Protein AF-A0A521E6I2-F1 (afdb_monomer_lite)

Foldseek 3Di:
DPPDDPVVVVVVVVLVVVLVVLVVVLVLCLLLCVLLVFPLNVLSVVLQVVLVCCCVPVVCSPVSVVSSVVSVVVCVVCLLVRLVSSVVSVVVVLVCVVVVHDDDPSNLVNLVSVLVVVLVVCCPLAVLQSVLSVCQQDADPVLEDEAEDQVVCQAPVLVVCVVVQDFDWDQDDCDDPPPHSCNSVNVHDHTWTWHWDDDPFFIKIKTKDFDAFDLADKDWDQPPVPVRSNTHIDGSNSRVSCCVVVSTYTGMYMYMYGDGD

Radius of gyration: 22.57 Å; chains: 1; bounding box: 70×42×58 Å

Sequence (261 aa):
MKPKSFTHYLKFFLLWLFSVILVFIYLFLIVWTFCYTLFVCYLLVAAFSACLIIYLLHNSKRQAVKFLLLGLFLFCVLSPFNLKQYNRRAESLQNRINHKAELNTKEKLGIYGCLLMMTAFQAIPFPEAATENFYLLFPSANGQRVFYNQSILKSPSIQQAVKTKETGYIIWNRWDLRNNKDFRYAMAFYPCTVTSREKKEGTEVMLSTDFGYRQNHVTTHAASFLRGMFTFRVDEGLFWYLQREGWLHPYKAVWIASIKK

pLDDT: mean 88.85, std 10.28, range [36.59, 97.38]

Secondary structure (DSSP, 8-state):
-PPPPHHHHHHHHHHHHHHHHHHHHHHHHHHHHHHTT-THHHHHHHHHHHHHHHHHHH--HHHHHHHHHHHHHHHHHHHHHHHHHHHHHHHHHHHHHHTTPPPPHHHHHHHHHHHHHHHHHHTTT-HHHHHHHHHTTS--TTSEEEEE-GGGGG-HHHHHHHHTTS-EEEPP----TTT-TTHHHHHH--SEEEEEEEETTEEEEEEEEEE---TT-EEEEE-GGGTTTTEEEEEHHHHHHHHHTTSS--EEEEEEEEEE-

Structure (mmCIF, N/CA/C/O backbone):
data_AF-A0A521E6I2-F1
#
_entry.id   AF-A0A521E6I2-F1
#
loop_
_atom_site.group_PDB
_atom_site.id
_atom_site.type_symbol
_atom_site.label_atom_id
_atom_site.label_alt_id
_atom_site.label_comp_id
_atom_site.label_asym_id
_atom_site.label_entity_id
_atom_site.label_seq_id
_atom_site.pdbx_PDB_ins_code
_atom_site.Cartn_x
_atom_site.Cartn_y
_atom_site.Cartn_z
_atom_site.occupancy
_atom_site.B_iso_or_equiv
_atom_site.auth_seq_id
_atom_site.auth_comp_id
_atom_site.auth_asym_id
_atom_site.auth_atom_id
_atom_site.pdbx_PDB_model_num
ATOM 1 N N . MET A 1 1 ? 50.537 -10.377 3.185 1.00 59.12 1 MET A N 1
ATOM 2 C CA . MET A 1 1 ? 49.162 -9.943 2.834 1.00 59.12 1 MET A CA 1
ATOM 3 C C . MET A 1 1 ? 48.517 -9.323 4.066 1.00 59.12 1 MET A C 1
ATOM 5 O O . MET A 1 1 ? 48.436 -10.007 5.075 1.00 59.12 1 MET A O 1
ATOM 9 N N . LYS A 1 2 ? 48.109 -8.044 4.040 1.00 56.09 2 LYS A N 1
ATOM 10 C CA . LYS A 1 2 ? 47.367 -7.459 5.174 1.00 56.09 2 LYS A CA 1
ATOM 11 C C . LYS A 1 2 ? 45.948 -8.051 5.197 1.00 56.09 2 LYS A C 1
ATOM 13 O O . LYS A 1 2 ? 45.301 -8.029 4.146 1.00 56.09 2 LYS A O 1
ATOM 18 N N . PRO A 1 3 ? 45.456 -8.577 6.332 1.00 66.50 3 PRO A N 1
ATOM 19 C CA . PRO A 1 3 ? 44.092 -9.078 6.420 1.00 66.50 3 PRO A CA 1
ATOM 20 C C . PRO A 1 3 ? 43.125 -7.926 6.137 1.00 66.50 3 PRO A C 1
ATOM 22 O O . PRO A 1 3 ? 43.210 -6.859 6.747 1.00 66.50 3 PRO A O 1
ATOM 25 N N . LYS A 1 4 ? 42.225 -8.117 5.167 1.00 76.44 4 LYS A N 1
ATOM 26 C CA . LYS A 1 4 ? 41.138 -7.166 4.922 1.00 76.44 4 LYS A CA 1
ATOM 27 C C . LYS A 1 4 ? 40.302 -7.088 6.198 1.00 76.44 4 LYS A C 1
ATOM 29 O O . LYS A 1 4 ? 39.831 -8.114 6.682 1.00 76.44 4 LYS A O 1
ATOM 34 N N . SER A 1 5 ? 40.139 -5.886 6.742 1.00 85.94 5 SER A N 1
ATOM 35 C CA . SER A 1 5 ? 39.360 -5.668 7.958 1.00 85.94 5 SER A CA 1
ATOM 36 C C . SER A 1 5 ? 37.906 -6.103 7.754 1.00 85.94 5 SER A C 1
ATOM 38 O O . SER A 1 5 ? 37.352 -5.965 6.662 1.00 85.94 5 SER A O 1
ATOM 40 N N . PHE A 1 6 ? 37.253 -6.566 8.821 1.00 88.12 6 PHE A N 1
ATOM 41 C CA . PHE A 1 6 ? 35.816 -6.874 8.849 1.00 88.12 6 PHE A CA 1
ATOM 42 C C . PHE A 1 6 ? 34.956 -5.757 8.219 1.00 88.12 6 PHE A C 1
ATOM 44 O O . PHE A 1 6 ? 34.017 -6.014 7.466 1.00 88.12 6 PHE A O 1
ATOM 51 N N . THR A 1 7 ? 35.356 -4.499 8.421 1.00 87.44 7 THR A N 1
ATOM 52 C CA . THR A 1 7 ? 34.710 -3.314 7.839 1.00 87.44 7 THR A CA 1
ATOM 53 C C . THR A 1 7 ? 34.713 -3.286 6.306 1.00 87.44 7 THR A C 1
ATOM 55 O O . THR A 1 7 ? 33.799 -2.722 5.707 1.00 87.44 7 THR A O 1
ATOM 58 N N . HIS A 1 8 ? 35.700 -3.896 5.643 1.00 86.62 8 HIS A N 1
ATOM 59 C CA . HIS A 1 8 ? 35.749 -3.992 4.184 1.00 86.62 8 HIS A CA 1
ATOM 60 C C . HIS A 1 8 ? 34.704 -4.979 3.646 1.00 86.62 8 HIS A C 1
ATOM 62 O O . HIS A 1 8 ? 33.987 -4.652 2.699 1.00 86.62 8 HIS A O 1
ATOM 68 N N . TYR A 1 9 ? 34.577 -6.150 4.277 1.00 88.62 9 TYR A N 1
ATOM 69 C CA . TYR A 1 9 ? 33.570 -7.149 3.908 1.00 88.62 9 TYR A CA 1
ATOM 70 C C . TYR A 1 9 ? 32.152 -6.639 4.163 1.00 88.62 9 TYR A C 1
ATOM 72 O O . TYR A 1 9 ? 31.300 -6.748 3.283 1.00 88.62 9 TYR A O 1
ATOM 80 N N . LEU A 1 10 ? 31.926 -5.984 5.307 1.00 91.56 10 LEU A N 1
ATOM 81 C CA . LEU A 1 10 ? 30.633 -5.386 5.636 1.00 91.56 10 LEU A CA 1
ATOM 82 C C . LEU A 1 10 ? 30.205 -4.334 4.601 1.00 91.56 10 LEU A C 1
ATOM 84 O O . LEU A 1 10 ? 29.074 -4.363 4.124 1.00 91.56 10 LEU A O 1
ATOM 88 N N . LYS A 1 11 ? 31.111 -3.437 4.187 1.00 90.00 11 LYS A N 1
ATOM 89 C CA . LYS A 1 11 ? 30.820 -2.430 3.149 1.00 90.00 11 LYS A CA 1
ATOM 90 C C . LYS A 1 11 ? 30.445 -3.062 1.808 1.00 90.00 11 LYS A C 1
ATOM 92 O O . LYS A 1 11 ? 29.535 -2.575 1.142 1.00 90.00 11 LYS A O 1
ATOM 97 N N . PHE A 1 12 ? 31.143 -4.122 1.400 1.00 87.94 12 PHE A N 1
ATOM 98 C CA . PHE A 1 12 ? 30.850 -4.808 0.142 1.00 87.94 12 PHE A CA 1
ATOM 99 C C . PHE A 1 12 ? 29.500 -5.529 0.194 1.00 87.94 12 PHE A C 1
ATOM 101 O O . PHE A 1 12 ? 28.715 -5.421 -0.748 1.00 87.94 12 PHE A O 1
ATOM 108 N N . PHE A 1 13 ? 29.209 -6.197 1.313 1.00 91.12 13 PHE A N 1
ATOM 109 C CA . PHE A 1 13 ? 27.925 -6.845 1.555 1.00 91.12 13 PHE A CA 1
ATOM 110 C C . PHE A 1 13 ? 26.766 -5.842 1.525 1.00 91.12 13 PHE A C 1
ATOM 112 O O . PHE A 1 13 ? 25.805 -6.050 0.790 1.00 91.12 13 PHE A O 1
ATOM 119 N N . LEU A 1 14 ? 26.881 -4.720 2.243 1.00 92.06 14 LEU A N 1
ATOM 120 C CA . LEU A 1 14 ? 25.850 -3.677 2.262 1.00 92.06 14 LEU A CA 1
ATOM 121 C C . LEU A 1 14 ? 25.612 -3.071 0.874 1.00 92.06 14 LEU A C 1
ATOM 123 O O . LEU A 1 14 ? 24.465 -2.867 0.489 1.00 92.06 14 LEU A O 1
ATOM 127 N N . LEU A 1 15 ? 26.673 -2.820 0.099 1.00 89.38 15 LEU A N 1
ATOM 128 C CA . LEU A 1 15 ? 26.540 -2.311 -1.269 1.00 89.38 15 LEU A CA 1
ATOM 129 C C . LEU A 1 15 ? 25.840 -3.322 -2.185 1.00 89.38 15 LEU A C 1
ATOM 131 O O . LEU A 1 15 ? 25.010 -2.934 -3.007 1.00 89.38 15 LEU A O 1
ATOM 135 N N . TRP A 1 16 ? 26.176 -4.606 -2.059 1.00 91.56 16 TRP A N 1
ATOM 136 C CA . TRP A 1 16 ? 25.522 -5.668 -2.814 1.00 91.56 16 TRP A CA 1
ATOM 137 C C . TRP A 1 16 ? 24.039 -5.772 -2.448 1.00 91.56 16 TRP A C 1
ATOM 139 O O . TRP A 1 16 ? 23.198 -5.687 -3.340 1.00 91.56 16 TRP A O 1
ATOM 149 N N . LEU A 1 17 ? 23.721 -5.849 -1.154 1.00 93.81 17 LEU A N 1
ATOM 150 C CA . LEU A 1 17 ? 22.349 -5.914 -0.653 1.00 93.81 17 LEU A CA 1
ATOM 151 C C . LEU A 1 17 ? 21.526 -4.708 -1.124 1.00 93.81 17 LEU A C 1
ATOM 153 O O . LEU A 1 17 ? 20.433 -4.875 -1.659 1.00 93.81 17 LEU A O 1
ATOM 157 N N . PHE A 1 18 ? 22.083 -3.501 -1.002 1.00 94.06 18 PHE A N 1
ATOM 158 C CA . PHE A 1 18 ? 21.459 -2.278 -1.501 1.00 94.06 18 PHE A CA 1
ATOM 159 C C . PHE A 1 18 ? 21.191 -2.342 -3.007 1.00 94.06 18 PHE A C 1
ATOM 161 O O . PHE A 1 18 ? 20.104 -1.987 -3.448 1.00 94.06 18 PHE A O 1
ATOM 168 N N . SER A 1 19 ? 22.151 -2.827 -3.799 1.00 92.56 19 SER A N 1
ATOM 169 C CA . SER A 1 19 ? 21.995 -2.940 -5.256 1.00 92.56 19 SER A CA 1
ATOM 170 C C . SER A 1 19 ? 20.888 -3.926 -5.634 1.00 92.56 19 SER A C 1
ATOM 172 O O . SER A 1 19 ? 20.114 -3.651 -6.546 1.00 92.56 19 SER A O 1
ATOM 174 N N . VAL A 1 20 ? 20.784 -5.050 -4.920 1.00 94.06 20 VAL A N 1
ATOM 175 C CA . VAL A 1 20 ? 19.723 -6.046 -5.127 1.00 94.06 20 VAL A CA 1
ATOM 1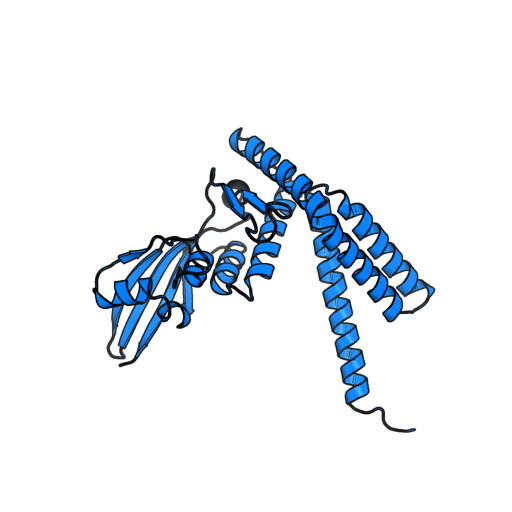76 C C . VAL A 1 20 ? 18.355 -5.441 -4.818 1.00 94.06 20 VAL A C 1
ATOM 178 O O . VAL A 1 20 ? 17.462 -5.493 -5.662 1.00 94.06 20 VAL A O 1
ATOM 181 N N . ILE A 1 21 ? 18.204 -4.801 -3.654 1.00 94.75 21 ILE A N 1
ATOM 182 C CA . ILE A 1 21 ? 16.964 -4.111 -3.268 1.00 94.75 21 ILE A CA 1
ATOM 183 C C . ILE A 1 21 ? 16.594 -3.051 -4.311 1.00 94.75 21 ILE A C 1
ATOM 185 O O . ILE A 1 21 ? 15.444 -2.977 -4.740 1.00 94.75 21 ILE A O 1
ATOM 189 N N . LEU A 1 22 ? 17.576 -2.265 -4.758 1.00 95.12 22 LEU A N 1
ATOM 190 C CA . LEU A 1 22 ? 17.377 -1.218 -5.750 1.00 95.12 22 LEU A CA 1
ATOM 191 C C . LEU A 1 22 ? 16.840 -1.784 -7.067 1.00 95.12 22 LEU A C 1
ATOM 193 O O . LEU A 1 22 ? 15.889 -1.231 -7.605 1.00 95.12 22 LEU A O 1
ATOM 197 N N . VAL A 1 23 ? 17.396 -2.897 -7.557 1.00 95.56 23 VAL A N 1
ATOM 198 C CA . VAL A 1 23 ? 16.920 -3.574 -8.774 1.00 95.56 23 VAL A CA 1
ATOM 199 C C . VAL A 1 23 ? 15.481 -4.060 -8.616 1.00 95.56 23 VAL A C 1
ATOM 201 O O . VAL A 1 23 ? 14.675 -3.830 -9.514 1.00 95.56 23 VAL A O 1
ATOM 204 N N . PHE A 1 24 ? 15.126 -4.672 -7.482 1.00 95.62 24 PHE A N 1
ATOM 205 C CA . PHE A 1 24 ? 13.751 -5.119 -7.236 1.00 95.62 24 PHE A CA 1
ATOM 206 C C . PHE A 1 24 ? 12.753 -3.958 -7.228 1.00 95.62 24 PHE A C 1
ATOM 208 O O . PHE A 1 24 ? 11.723 -4.038 -7.897 1.00 95.62 24 PHE A O 1
ATOM 215 N N . ILE A 1 25 ? 13.077 -2.861 -6.534 1.00 94.62 25 ILE A N 1
ATOM 216 C CA . ILE A 1 25 ? 12.258 -1.640 -6.539 1.00 94.62 25 ILE A CA 1
ATOM 217 C C . ILE A 1 25 ? 12.103 -1.119 -7.969 1.00 94.62 25 ILE A C 1
ATOM 219 O O . ILE A 1 25 ? 11.006 -0.772 -8.399 1.00 94.62 25 ILE A O 1
ATOM 223 N N . TYR A 1 26 ? 13.197 -1.094 -8.724 1.00 95.69 26 TYR A N 1
ATOM 224 C CA . TYR A 1 26 ? 13.211 -0.569 -10.080 1.00 95.69 26 TYR A CA 1
ATOM 225 C C . TYR A 1 26 ? 12.345 -1.392 -11.040 1.00 95.69 26 TYR A C 1
ATOM 227 O O . TYR A 1 26 ? 11.538 -0.837 -11.785 1.00 95.69 26 TYR A O 1
ATOM 235 N N . LEU A 1 27 ? 12.471 -2.720 -10.992 1.00 96.25 27 LEU A N 1
ATOM 236 C CA . LEU A 1 27 ? 11.661 -3.644 -11.787 1.00 96.25 27 LEU A CA 1
ATOM 237 C C . LEU A 1 27 ? 10.180 -3.537 -11.429 1.00 96.25 27 LEU A C 1
ATOM 239 O O . LEU A 1 27 ? 9.338 -3.474 -12.324 1.00 96.25 27 LEU A O 1
ATOM 243 N N . PHE A 1 28 ? 9.864 -3.451 -10.136 1.00 96.12 28 PHE A N 1
ATOM 244 C CA . PHE A 1 28 ? 8.500 -3.225 -9.677 1.00 96.12 28 PHE A CA 1
ATOM 245 C C . PHE A 1 28 ? 7.920 -1.925 -10.260 1.00 96.12 28 PHE A C 1
ATOM 247 O O . PHE A 1 28 ? 6.821 -1.940 -10.813 1.00 96.12 28 PHE A O 1
ATOM 254 N N . LEU A 1 29 ? 8.672 -0.818 -10.215 1.00 95.38 29 LEU A N 1
ATOM 255 C CA . LEU A 1 29 ? 8.241 0.460 -10.789 1.00 95.38 29 LEU A CA 1
ATOM 256 C C . LEU A 1 29 ? 8.064 0.386 -12.310 1.00 95.38 29 LEU A C 1
ATOM 258 O O . LEU A 1 29 ? 7.091 0.937 -12.822 1.00 95.38 29 LEU A O 1
ATOM 262 N N . ILE A 1 30 ? 8.940 -0.309 -13.044 1.00 96.50 30 ILE A N 1
ATOM 263 C CA . ILE A 1 30 ? 8.766 -0.529 -14.490 1.00 96.50 30 ILE A CA 1
ATOM 264 C C . ILE A 1 30 ? 7.445 -1.252 -14.759 1.00 96.50 30 ILE A C 1
ATOM 266 O O . ILE A 1 30 ? 6.627 -0.759 -15.531 1.00 96.50 30 ILE A O 1
ATOM 270 N N . VAL A 1 31 ? 7.203 -2.388 -14.100 1.00 96.62 31 VAL A N 1
ATOM 271 C CA . VAL A 1 31 ? 5.979 -3.177 -14.307 1.00 96.62 31 VAL A CA 1
ATOM 272 C C . VAL A 1 31 ? 4.741 -2.359 -13.945 1.00 96.62 31 VAL A C 1
ATOM 274 O O . VAL A 1 31 ? 3.773 -2.322 -14.706 1.00 96.62 31 VAL A O 1
ATOM 277 N N . TRP A 1 32 ? 4.774 -1.652 -12.818 1.00 95.44 32 TRP A N 1
ATOM 278 C CA . TRP A 1 32 ? 3.647 -0.847 -12.365 1.00 95.44 32 TRP A CA 1
ATOM 279 C C . TRP A 1 32 ? 3.348 0.331 -13.306 1.00 95.44 32 TRP A C 1
ATOM 281 O O . TRP A 1 32 ? 2.203 0.528 -13.725 1.00 95.44 32 TRP A O 1
ATOM 291 N N . THR A 1 33 ? 4.375 1.084 -13.709 1.00 95.12 33 THR A N 1
ATOM 292 C CA . THR A 1 33 ? 4.223 2.209 -14.649 1.00 95.12 33 THR A CA 1
ATOM 293 C C . THR A 1 33 ? 3.797 1.736 -16.041 1.00 95.12 33 THR A C 1
ATOM 295 O O . THR A 1 33 ? 3.001 2.414 -16.695 1.00 95.12 33 THR A O 1
ATOM 298 N N . PHE A 1 34 ? 4.232 0.546 -16.470 1.00 96.25 34 PHE A N 1
ATOM 299 C CA . PHE A 1 34 ? 3.755 -0.114 -17.684 1.00 96.25 34 PHE A CA 1
ATOM 300 C C . PHE A 1 34 ? 2.258 -0.447 -17.610 1.00 96.25 34 PHE A C 1
ATOM 302 O O . PHE A 1 34 ? 1.527 -0.184 -18.570 1.00 96.25 34 PHE A O 1
ATOM 309 N N . CYS A 1 35 ? 1.774 -0.966 -16.475 1.00 95.19 35 CYS A N 1
ATOM 310 C CA . CYS A 1 35 ? 0.361 -1.314 -16.286 1.00 95.19 35 CYS A CA 1
ATOM 311 C C . CYS A 1 35 ? -0.565 -0.100 -16.470 1.00 95.19 35 CYS A C 1
ATOM 313 O O . CYS A 1 35 ? -1.586 -0.202 -17.146 1.00 95.19 35 CYS A O 1
ATOM 315 N N . TYR A 1 36 ? -0.157 1.076 -15.988 1.00 90.69 36 TYR A N 1
ATOM 316 C CA . TYR A 1 36 ? -0.882 2.337 -16.205 1.00 90.69 36 TYR A CA 1
ATOM 317 C C . TYR A 1 36 ? -0.544 3.051 -17.521 1.00 90.69 36 TYR A C 1
ATOM 319 O O . TYR A 1 36 ? -1.139 4.083 -17.839 1.00 90.69 36 TYR A O 1
ATOM 327 N N . THR A 1 37 ? 0.367 2.494 -18.326 1.00 92.56 37 THR A N 1
ATOM 328 C CA . THR A 1 37 ? 0.840 3.086 -19.589 1.00 92.56 37 THR A CA 1
ATOM 329 C C . THR A 1 37 ? 1.366 4.513 -19.376 1.00 92.56 37 THR A C 1
ATOM 331 O O . THR A 1 37 ? 1.016 5.449 -20.101 1.00 92.56 37 THR A O 1
ATOM 334 N N . LEU A 1 38 ? 2.162 4.694 -18.317 1.00 93.75 38 LEU A N 1
ATOM 335 C CA . LEU A 1 38 ? 2.750 5.980 -17.954 1.00 93.75 38 LEU A CA 1
ATOM 336 C C . LEU A 1 38 ? 3.995 6.253 -18.795 1.00 93.75 38 LEU A C 1
ATOM 338 O O . LEU A 1 38 ? 4.808 5.358 -19.015 1.00 93.75 38 LEU A O 1
ATOM 342 N N . PHE A 1 39 ? 4.182 7.505 -19.213 1.00 92.56 39 PHE A N 1
ATOM 343 C CA . PHE A 1 39 ? 5.330 7.893 -20.040 1.00 92.56 39 PHE A CA 1
ATOM 344 C C . PHE A 1 39 ? 6.675 7.582 -19.363 1.00 92.56 39 PHE A C 1
ATOM 346 O O . PHE A 1 39 ? 7.612 7.114 -20.007 1.00 92.56 39 PHE A O 1
ATOM 353 N N . VAL A 1 40 ? 6.757 7.759 -18.042 1.00 93.94 40 VAL A N 1
ATOM 354 C CA . VAL A 1 40 ? 7.975 7.478 -17.267 1.00 93.94 40 VAL A CA 1
ATOM 355 C C . VAL A 1 40 ? 8.432 6.019 -17.339 1.00 93.94 40 VAL A C 1
ATOM 357 O O . VAL A 1 40 ? 9.609 5.752 -17.116 1.00 93.94 40 VAL A O 1
ATOM 360 N N . CYS A 1 41 ? 7.553 5.085 -17.722 1.00 95.56 41 CYS A N 1
ATOM 361 C CA . CYS A 1 41 ? 7.932 3.695 -17.966 1.00 95.56 41 CYS A CA 1
ATOM 362 C C . CYS A 1 41 ? 9.089 3.596 -18.971 1.00 95.56 41 CYS A C 1
ATOM 364 O O . CYS A 1 41 ? 10.035 2.849 -18.740 1.00 95.56 41 CYS A O 1
ATOM 366 N N . TYR A 1 42 ? 9.054 4.372 -20.060 1.00 94.62 42 TYR A N 1
ATOM 367 C CA . TYR A 1 42 ? 10.097 4.334 -21.090 1.00 94.62 42 TYR A CA 1
ATOM 368 C C . TYR A 1 42 ? 11.444 4.832 -20.562 1.00 94.62 42 TYR A C 1
ATOM 370 O O . TYR A 1 42 ? 12.484 4.257 -20.876 1.00 94.62 42 TYR A O 1
ATOM 378 N N . LEU A 1 43 ? 11.426 5.861 -19.710 1.00 94.62 43 LEU A N 1
ATOM 379 C CA . LEU A 1 43 ? 12.629 6.385 -19.064 1.00 94.62 43 LEU A CA 1
ATOM 380 C C . LEU A 1 43 ? 13.228 5.373 -18.087 1.00 94.62 43 LEU A C 1
ATOM 382 O O . LEU A 1 43 ? 14.442 5.176 -18.084 1.00 94.62 43 LEU A O 1
ATOM 386 N N . LEU A 1 44 ? 12.380 4.705 -17.297 1.00 95.69 44 LEU A N 1
ATOM 387 C CA . LEU A 1 44 ? 12.827 3.644 -16.400 1.00 95.69 44 LEU A CA 1
ATOM 388 C C . LEU A 1 44 ? 13.445 2.490 -17.202 1.00 95.69 44 LEU A C 1
ATOM 390 O O . LEU A 1 44 ? 14.570 2.083 -16.931 1.00 95.69 44 LEU A O 1
ATOM 394 N N . VAL A 1 45 ? 12.775 2.011 -18.252 1.00 96.88 45 VAL A N 1
ATOM 395 C CA . VAL A 1 45 ? 13.315 0.951 -19.120 1.00 96.88 45 VAL A CA 1
ATOM 396 C C . VAL A 1 45 ? 14.659 1.357 -19.731 1.00 96.88 45 VAL A C 1
ATOM 398 O O . VAL A 1 45 ? 15.600 0.569 -19.690 1.00 96.88 45 VAL A O 1
ATOM 401 N N . ALA A 1 46 ? 14.799 2.586 -20.235 1.00 95.62 46 ALA A N 1
ATOM 402 C CA . ALA A 1 46 ? 16.058 3.070 -20.801 1.00 95.62 46 ALA A CA 1
ATOM 403 C C . ALA A 1 46 ? 17.199 3.087 -19.768 1.00 95.62 46 ALA A C 1
ATOM 405 O O . ALA A 1 46 ? 18.299 2.606 -20.045 1.00 95.62 46 ALA A O 1
ATOM 406 N N . ALA A 1 47 ? 16.940 3.590 -18.559 1.00 95.31 47 ALA A N 1
ATOM 407 C CA . ALA A 1 47 ? 17.929 3.621 -17.485 1.00 95.31 47 ALA A CA 1
ATOM 408 C C . ALA A 1 47 ? 18.277 2.216 -16.958 1.00 95.31 47 ALA A C 1
ATOM 410 O O . ALA A 1 47 ? 19.443 1.951 -16.655 1.00 95.31 47 ALA A O 1
ATOM 411 N N . PHE A 1 48 ? 17.312 1.293 -16.908 1.00 96.50 48 PHE A N 1
ATOM 412 C CA . PHE A 1 48 ? 17.562 -0.109 -16.568 1.00 96.50 48 PHE A CA 1
ATOM 413 C C . PHE A 1 48 ? 18.419 -0.811 -17.630 1.00 96.50 48 PHE A C 1
ATOM 415 O O . PHE A 1 48 ? 19.402 -1.467 -17.291 1.00 96.50 48 PHE A O 1
ATOM 422 N N . SER A 1 49 ? 18.119 -0.606 -18.914 1.00 95.88 49 SER A N 1
ATOM 423 C CA . SER A 1 49 ? 18.930 -1.118 -20.024 1.00 95.88 49 SER A CA 1
ATOM 424 C C . SER A 1 49 ? 20.357 -0.566 -19.988 1.00 95.88 49 SER A C 1
ATOM 426 O O . SER A 1 49 ? 21.309 -1.333 -20.100 1.00 95.88 49 SER A O 1
ATOM 428 N N . ALA A 1 50 ? 20.535 0.737 -19.743 1.00 94.44 50 ALA A N 1
ATOM 429 C CA . ALA A 1 50 ? 21.859 1.339 -19.574 1.00 94.44 50 ALA A CA 1
ATOM 430 C C . ALA A 1 50 ? 22.620 0.736 -18.379 1.00 94.44 50 ALA A C 1
ATOM 432 O O . ALA A 1 50 ? 23.808 0.429 -18.490 1.00 94.44 50 ALA A O 1
ATOM 433 N N . CYS A 1 51 ? 21.933 0.503 -17.255 1.00 94.25 51 CYS A N 1
ATOM 434 C CA . CYS A 1 51 ? 22.494 -0.195 -16.099 1.00 94.25 51 CYS A CA 1
ATOM 435 C C . CYS A 1 51 ? 22.991 -1.602 -16.471 1.00 94.25 51 CYS A C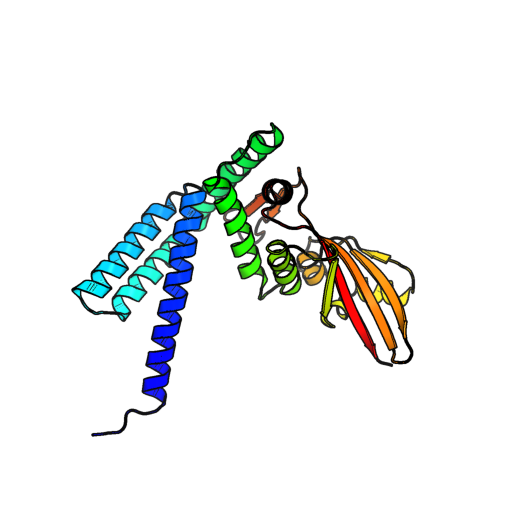 1
ATOM 437 O O . CYS A 1 51 ? 24.121 -1.948 -16.123 1.00 94.25 51 CYS A O 1
ATOM 439 N N . LEU A 1 52 ? 22.191 -2.395 -17.194 1.00 94.19 52 LEU A N 1
ATOM 440 C CA . LEU A 1 52 ? 22.580 -3.735 -17.649 1.00 94.19 52 LEU A CA 1
ATOM 441 C C . LEU A 1 52 ? 23.793 -3.694 -18.583 1.00 94.19 52 LEU A C 1
ATOM 443 O O . LEU A 1 52 ? 24.747 -4.436 -18.366 1.00 94.19 52 LEU A O 1
ATOM 447 N N . ILE A 1 53 ? 23.798 -2.795 -19.570 1.00 94.69 53 ILE A N 1
ATOM 448 C CA . ILE A 1 53 ? 24.912 -2.632 -20.515 1.00 94.69 53 ILE A CA 1
ATOM 449 C C . ILE A 1 53 ? 26.206 -2.292 -19.767 1.00 94.69 53 ILE A C 1
ATOM 451 O O . ILE A 1 53 ? 27.232 -2.929 -19.985 1.00 94.69 53 ILE A O 1
ATOM 455 N N . ILE A 1 54 ? 26.165 -1.340 -18.832 1.00 92.75 54 ILE A N 1
ATOM 456 C CA . ILE A 1 54 ? 27.343 -0.937 -18.048 1.00 92.75 54 ILE A CA 1
ATOM 457 C C . ILE A 1 54 ? 27.815 -2.058 -17.127 1.00 92.75 54 ILE A C 1
ATOM 459 O O . ILE A 1 54 ? 29.020 -2.273 -16.972 1.00 92.75 54 ILE A O 1
ATOM 463 N N . TYR A 1 55 ? 26.880 -2.773 -16.506 1.00 92.31 55 TYR A N 1
ATOM 464 C CA . TYR A 1 55 ? 27.207 -3.903 -15.651 1.00 92.31 55 TYR A CA 1
ATOM 465 C C . TYR A 1 55 ? 27.912 -5.014 -16.439 1.00 92.31 55 TYR A C 1
ATOM 467 O O . TYR A 1 55 ? 28.933 -5.518 -15.978 1.00 92.31 55 TYR A O 1
ATOM 475 N N . LEU A 1 56 ? 27.406 -5.350 -17.630 1.00 93.19 56 LEU A N 1
ATOM 476 C CA . LEU A 1 56 ? 27.930 -6.431 -18.465 1.00 93.19 56 LEU A CA 1
ATOM 477 C C . LEU A 1 56 ? 29.230 -6.054 -19.191 1.00 93.19 56 LEU A C 1
ATOM 479 O O . LEU A 1 56 ? 30.163 -6.850 -19.194 1.00 93.19 56 LEU A O 1
ATOM 483 N N . LEU A 1 57 ? 29.321 -4.854 -19.776 1.00 93.69 57 LEU A N 1
ATOM 484 C CA . LEU A 1 57 ? 30.471 -4.453 -20.600 1.00 93.69 57 LEU A CA 1
ATOM 485 C C . LEU A 1 57 ? 31.634 -3.874 -19.789 1.00 93.69 57 LEU A C 1
ATOM 487 O O . LEU A 1 57 ? 32.791 -4.109 -20.122 1.00 93.69 57 LEU A O 1
ATOM 491 N N . HIS A 1 58 ? 31.350 -3.114 -18.727 1.00 86.94 58 HIS A N 1
ATOM 492 C CA . HIS A 1 58 ? 32.382 -2.401 -17.963 1.00 86.94 58 HIS A CA 1
ATOM 493 C C . HIS A 1 58 ? 32.657 -3.013 -16.582 1.00 86.94 58 HIS A C 1
ATOM 495 O O . HIS A 1 58 ? 33.527 -2.519 -15.864 1.00 86.94 58 HIS A O 1
ATOM 501 N N . ASN A 1 59 ? 31.905 -4.048 -16.175 1.00 84.81 59 ASN A N 1
ATOM 502 C CA . ASN A 1 59 ? 31.989 -4.704 -14.859 1.00 84.81 59 ASN A CA 1
ATOM 503 C C . ASN A 1 59 ? 31.947 -3.711 -13.670 1.00 84.81 59 ASN A C 1
ATOM 505 O O . ASN A 1 59 ? 32.466 -3.951 -12.576 1.00 84.81 59 ASN A O 1
ATOM 509 N N . SER A 1 60 ? 31.329 -2.545 -13.884 1.00 90.00 60 SER A N 1
ATOM 510 C CA . SER A 1 60 ? 31.382 -1.413 -12.963 1.00 90.00 60 SER A CA 1
ATOM 511 C C . SER A 1 60 ? 30.081 -1.294 -12.178 1.00 90.00 60 SER A C 1
ATOM 513 O O . SER A 1 60 ? 29.199 -0.491 -12.488 1.00 90.00 60 SER A O 1
ATOM 515 N N . LYS A 1 61 ? 29.9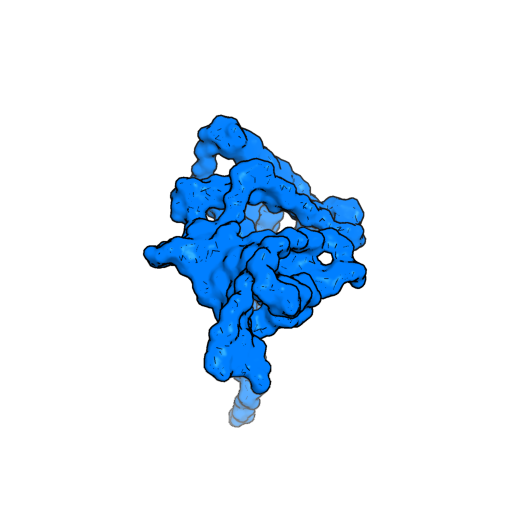67 -2.079 -11.097 1.00 87.12 61 LYS A N 1
ATOM 516 C CA . LYS A 1 61 ? 28.769 -2.105 -10.228 1.00 87.12 61 LYS A CA 1
ATOM 517 C C . LYS A 1 61 ? 28.363 -0.716 -9.732 1.00 87.12 61 LYS A C 1
ATOM 519 O O . LYS A 1 61 ? 27.185 -0.384 -9.685 1.00 87.12 61 LYS A O 1
ATOM 524 N N . ARG A 1 62 ? 29.348 0.120 -9.385 1.00 88.88 62 ARG A N 1
ATOM 525 C CA . ARG A 1 62 ? 29.102 1.485 -8.895 1.00 88.88 62 ARG A CA 1
ATOM 526 C C . ARG A 1 62 ? 28.491 2.381 -9.966 1.00 88.88 62 ARG A C 1
ATOM 528 O O . ARG A 1 62 ? 27.624 3.181 -9.641 1.00 88.88 62 ARG A O 1
ATOM 535 N N . GLN A 1 63 ? 28.947 2.280 -11.215 1.00 91.19 63 GLN A N 1
ATOM 536 C CA . GLN A 1 63 ? 28.374 3.062 -12.310 1.00 91.19 63 GLN A CA 1
ATOM 537 C C . GLN A 1 63 ? 26.969 2.564 -12.651 1.00 91.19 63 GLN A C 1
ATOM 539 O O . GLN A 1 63 ? 26.067 3.385 -12.746 1.00 91.19 63 GLN A O 1
ATOM 544 N N . ALA A 1 64 ? 26.753 1.248 -12.709 1.00 91.50 64 ALA A N 1
ATOM 545 C CA . ALA A 1 64 ? 25.430 0.660 -12.926 1.00 91.50 64 ALA A CA 1
ATOM 546 C C . ALA A 1 64 ? 24.390 1.172 -11.903 1.00 91.50 64 ALA A C 1
ATOM 548 O O . ALA A 1 64 ? 23.334 1.678 -12.279 1.00 91.50 64 ALA A O 1
ATOM 549 N N . VAL A 1 65 ? 24.741 1.179 -10.609 1.00 92.19 65 VAL A N 1
ATOM 550 C CA . VAL A 1 65 ? 23.886 1.736 -9.542 1.00 92.19 65 VAL A CA 1
ATOM 551 C C . VAL A 1 65 ? 23.587 3.225 -9.750 1.00 92.19 65 VAL A C 1
ATOM 553 O O . VAL A 1 65 ? 22.458 3.649 -9.515 1.00 92.19 65 VAL A O 1
ATOM 556 N N . LYS A 1 66 ? 24.548 4.030 -10.227 1.00 92.50 66 LYS A N 1
ATOM 557 C CA . LYS A 1 66 ? 24.307 5.457 -10.513 1.00 92.50 66 LYS A CA 1
ATOM 558 C C . LYS A 1 66 ? 23.237 5.662 -11.587 1.00 92.50 66 LYS A C 1
ATOM 560 O O . LYS A 1 66 ? 22.460 6.599 -11.458 1.00 92.50 66 LYS A O 1
ATOM 565 N N . PHE A 1 67 ? 23.161 4.799 -12.601 1.00 93.00 67 PHE A N 1
ATOM 566 C CA . PHE A 1 67 ? 22.117 4.887 -13.631 1.00 93.00 67 PHE A CA 1
ATOM 567 C C . PHE A 1 67 ? 20.730 4.549 -13.082 1.00 93.00 67 PHE A C 1
ATOM 569 O O . PHE A 1 67 ? 19.770 5.256 -13.386 1.00 93.00 67 PHE A O 1
ATOM 576 N N . LEU A 1 68 ? 20.625 3.540 -12.210 1.00 94.25 68 LEU A N 1
ATOM 577 C CA . LEU A 1 68 ? 19.368 3.252 -11.512 1.00 94.25 68 LEU A CA 1
ATOM 578 C C . LEU A 1 68 ? 18.948 4.430 -10.623 1.00 94.25 68 LEU A C 1
ATOM 580 O O . LEU A 1 68 ? 17.803 4.870 -10.680 1.00 94.25 68 LEU A O 1
ATOM 584 N N . LEU A 1 69 ? 19.877 5.002 -9.852 1.00 95.19 69 LEU A N 1
ATOM 585 C CA . LEU A 1 69 ? 19.597 6.177 -9.021 1.00 95.19 69 LEU A CA 1
ATOM 586 C C . LEU A 1 69 ? 19.199 7.401 -9.854 1.00 95.19 69 LEU A C 1
ATOM 588 O O . LEU A 1 69 ? 18.265 8.102 -9.478 1.00 95.19 69 LEU A O 1
ATOM 592 N N . LEU A 1 70 ? 19.855 7.638 -10.993 1.00 94.94 70 LEU A N 1
ATOM 593 C CA . LEU A 1 70 ? 19.485 8.704 -11.925 1.00 94.94 70 LEU A CA 1
ATOM 594 C C . LEU A 1 70 ? 18.068 8.491 -12.468 1.00 94.94 70 LEU A C 1
ATOM 596 O O . LEU A 1 70 ? 17.275 9.424 -12.488 1.00 94.94 70 LEU A O 1
ATOM 600 N N . GLY A 1 71 ? 17.720 7.265 -12.859 1.00 94.44 71 GLY A N 1
ATOM 601 C CA . GLY A 1 71 ? 16.373 6.951 -13.320 1.00 94.44 71 GLY A CA 1
ATOM 602 C C . GLY A 1 71 ? 15.305 7.142 -12.236 1.00 94.44 71 GLY A C 1
ATOM 603 O O . GLY A 1 71 ? 14.246 7.692 -12.523 1.00 94.44 71 GLY A O 1
ATOM 604 N N . LEU A 1 72 ? 15.594 6.773 -10.981 1.00 95.31 72 LEU A N 1
ATOM 605 C CA . LEU A 1 72 ? 14.710 7.064 -9.843 1.00 95.31 72 LEU A CA 1
ATOM 606 C C . LEU A 1 72 ? 14.592 8.566 -9.573 1.00 95.31 72 LEU A C 1
ATOM 608 O O . LEU A 1 72 ? 13.505 9.060 -9.291 1.00 95.31 72 LEU A O 1
ATOM 612 N N . PHE A 1 73 ? 15.694 9.303 -9.688 1.00 95.19 73 PHE A N 1
ATOM 613 C CA . PHE A 1 73 ? 15.682 10.754 -9.568 1.00 95.19 73 PHE A CA 1
ATOM 614 C C . PHE A 1 73 ? 14.786 11.388 -10.641 1.00 95.19 73 PHE A C 1
ATOM 616 O O . PHE A 1 73 ? 13.914 12.187 -10.308 1.00 95.19 73 PHE A O 1
ATOM 623 N N . LEU A 1 74 ? 14.924 10.977 -11.906 1.00 94.06 74 LEU A N 1
ATOM 624 C CA . LEU A 1 74 ? 14.057 11.438 -12.995 1.00 94.06 74 LEU A CA 1
ATOM 625 C C . LEU A 1 74 ? 12.595 11.046 -12.766 1.00 94.06 74 LEU A C 1
ATOM 627 O O . LEU A 1 74 ? 11.708 11.861 -13.010 1.00 94.06 74 LEU A O 1
ATOM 631 N N . PHE A 1 75 ? 12.331 9.841 -12.252 1.00 93.19 75 PHE A N 1
ATOM 632 C CA . PHE A 1 75 ? 10.987 9.425 -11.855 1.00 93.19 75 PHE A CA 1
ATOM 633 C C . PHE A 1 75 ? 10.387 10.391 -10.827 1.00 93.19 75 PHE A C 1
ATOM 635 O O . PHE A 1 75 ? 9.283 10.883 -11.047 1.00 93.19 75 PHE A O 1
ATOM 642 N N . CYS A 1 76 ? 11.137 10.733 -9.773 1.00 90.94 76 CYS A N 1
ATOM 643 C CA . CYS A 1 76 ? 10.709 11.677 -8.740 1.00 90.94 76 CYS A CA 1
ATOM 644 C C . CYS A 1 76 ? 10.478 13.095 -9.282 1.00 90.94 76 CYS A C 1
ATOM 646 O O . CYS A 1 76 ? 9.476 13.721 -8.938 1.00 90.94 76 CYS A O 1
ATOM 648 N N . VAL A 1 77 ? 11.373 13.600 -10.137 1.00 91.94 77 VAL A N 1
ATOM 649 C CA . VAL A 1 77 ? 11.247 14.933 -10.755 1.00 91.94 77 VAL A CA 1
ATOM 650 C C . VAL A 1 77 ? 10.017 15.005 -11.663 1.00 91.94 77 VAL A C 1
ATOM 652 O O . VAL A 1 77 ? 9.305 16.006 -11.668 1.00 91.94 77 VAL A O 1
ATOM 655 N N . LEU A 1 78 ? 9.726 13.929 -12.397 1.00 91.69 78 LEU A N 1
ATOM 656 C CA . LEU A 1 78 ? 8.581 13.847 -13.306 1.00 91.69 78 LEU A CA 1
ATOM 657 C C . LEU A 1 78 ? 7.280 13.411 -12.616 1.00 91.69 78 LEU A C 1
ATOM 659 O O . LEU A 1 78 ? 6.231 13.377 -13.262 1.00 91.69 78 LEU A O 1
ATOM 663 N N . SER A 1 79 ? 7.310 13.108 -11.315 1.00 88.00 79 SER A N 1
ATOM 664 C CA . SER A 1 79 ? 6.144 12.666 -10.545 1.00 88.00 79 SER A CA 1
ATOM 665 C C . SER A 1 79 ? 4.910 13.557 -10.718 1.00 88.00 79 SER A C 1
ATOM 667 O O . SER A 1 79 ? 3.856 12.987 -10.974 1.00 88.00 79 SER A O 1
ATOM 669 N N . PRO A 1 80 ? 4.969 14.906 -10.676 1.00 87.25 80 PRO A N 1
ATOM 670 C CA . PRO A 1 80 ? 3.776 15.738 -10.885 1.00 87.25 80 PRO A CA 1
ATOM 671 C C . PRO A 1 80 ? 3.057 15.448 -12.210 1.00 87.25 80 PRO A C 1
ATOM 673 O O . PRO A 1 80 ? 1.832 15.312 -12.263 1.00 87.25 80 PRO A O 1
ATOM 676 N N . PHE A 1 81 ? 3.826 15.293 -13.291 1.00 89.81 81 PHE A N 1
ATOM 677 C CA . PHE A 1 81 ? 3.294 14.964 -14.610 1.00 89.81 81 PHE A CA 1
ATOM 678 C C . PHE A 1 81 ? 2.729 13.537 -14.645 1.00 89.81 81 PHE A C 1
ATOM 680 O O . PHE A 1 81 ? 1.602 13.321 -15.098 1.00 89.81 81 PHE A O 1
ATOM 687 N N . ASN A 1 82 ? 3.479 12.574 -14.103 1.00 89.56 82 ASN A N 1
ATOM 688 C CA . ASN A 1 82 ? 3.077 11.168 -14.050 1.00 89.56 82 ASN A CA 1
ATOM 689 C C . ASN A 1 82 ? 1.816 10.958 -13.208 1.00 89.56 82 ASN A C 1
ATOM 691 O O . ASN A 1 82 ? 0.945 10.187 -13.596 1.00 89.56 82 ASN A O 1
ATOM 695 N N . LEU A 1 83 ? 1.682 11.681 -12.095 1.00 88.56 83 LEU A N 1
ATOM 696 C CA . LEU A 1 83 ? 0.511 11.658 -11.225 1.00 88.56 83 LEU A CA 1
ATOM 697 C C . LEU A 1 83 ? -0.729 12.186 -11.943 1.00 88.56 83 LEU A C 1
ATOM 699 O O . LEU A 1 83 ? -1.794 11.582 -11.850 1.00 88.56 83 LEU A O 1
ATOM 703 N N . LYS A 1 84 ? -0.602 13.258 -12.732 1.00 88.75 84 LYS A N 1
ATOM 704 C CA . LYS A 1 84 ? -1.710 13.758 -13.559 1.00 88.75 84 LYS A CA 1
ATOM 705 C C . LYS A 1 84 ? -2.157 12.721 -14.591 1.00 88.75 84 LYS A C 1
ATOM 707 O O . LYS A 1 84 ? -3.356 12.547 -14.805 1.00 88.75 84 LYS A O 1
ATOM 712 N N . GLN A 1 85 ? -1.208 12.035 -15.228 1.00 92.12 85 GLN A N 1
ATOM 713 C CA . GLN A 1 85 ? -1.509 10.959 -16.172 1.00 92.12 85 GLN A CA 1
ATOM 714 C C . GLN A 1 85 ? -2.172 9.768 -15.467 1.00 92.12 85 GLN A C 1
ATOM 716 O O . GLN A 1 85 ? -3.206 9.292 -15.932 1.00 92.12 85 GLN A O 1
ATOM 721 N N . TYR A 1 86 ? -1.619 9.336 -14.333 1.00 92.19 86 TYR A N 1
ATOM 722 C CA . TYR A 1 86 ? -2.171 8.282 -13.489 1.00 92.19 86 TYR A CA 1
ATOM 723 C C . TYR A 1 86 ? -3.609 8.600 -13.067 1.00 92.19 86 TYR A C 1
ATOM 725 O O . TYR A 1 86 ? -4.495 7.797 -13.333 1.00 92.19 86 TYR A O 1
ATOM 733 N N . ASN A 1 87 ? -3.874 9.790 -12.517 1.00 90.25 87 ASN A N 1
ATOM 734 C CA . ASN A 1 87 ? -5.205 10.178 -12.040 1.00 90.25 87 ASN A CA 1
ATOM 735 C C . ASN A 1 87 ? -6.255 10.116 -13.159 1.00 90.25 87 ASN A C 1
ATOM 737 O O . ASN A 1 87 ? -7.348 9.610 -12.942 1.00 90.25 87 ASN A O 1
ATOM 741 N N . ARG A 1 88 ? -5.914 10.569 -14.376 1.00 91.12 88 ARG A N 1
ATOM 742 C CA . ARG A 1 88 ? -6.806 10.464 -15.547 1.00 91.12 88 ARG A CA 1
ATOM 743 C C . ARG A 1 88 ? -7.090 9.011 -15.930 1.00 91.12 88 ARG A C 1
ATOM 745 O O . ARG A 1 88 ? -8.199 8.683 -16.344 1.00 91.12 88 ARG A O 1
ATOM 752 N N . ARG A 1 89 ? -6.083 8.137 -15.833 1.00 92.38 89 ARG A N 1
ATOM 753 C CA . ARG A 1 89 ? -6.236 6.703 -16.122 1.00 92.38 89 ARG A CA 1
ATOM 754 C C . ARG A 1 89 ? -7.075 6.011 -15.051 1.00 92.38 89 ARG A C 1
ATOM 756 O O . ARG A 1 89 ? -7.991 5.287 -15.417 1.00 92.38 89 ARG A O 1
ATOM 763 N N . ALA A 1 90 ? -6.805 6.270 -13.774 1.00 91.56 90 ALA A N 1
ATOM 764 C CA . ALA A 1 90 ? -7.581 5.760 -12.646 1.00 91.56 90 ALA A CA 1
ATOM 765 C C . ALA A 1 90 ? -9.059 6.173 -12.752 1.00 91.56 90 ALA A C 1
ATOM 767 O O . ALA A 1 90 ? -9.939 5.318 -12.712 1.00 91.56 90 ALA A O 1
ATOM 768 N N . GLU A 1 91 ? -9.324 7.447 -13.045 1.00 90.88 91 GLU A N 1
ATOM 769 C CA . GLU A 1 91 ? -10.677 7.961 -13.275 1.00 90.88 91 GLU A CA 1
ATOM 770 C C . GLU A 1 91 ? -11.373 7.277 -14.461 1.00 90.88 91 GLU A C 1
ATOM 772 O O . GLU A 1 91 ? -12.534 6.885 -14.367 1.00 90.88 91 GLU A O 1
ATOM 777 N N . SER A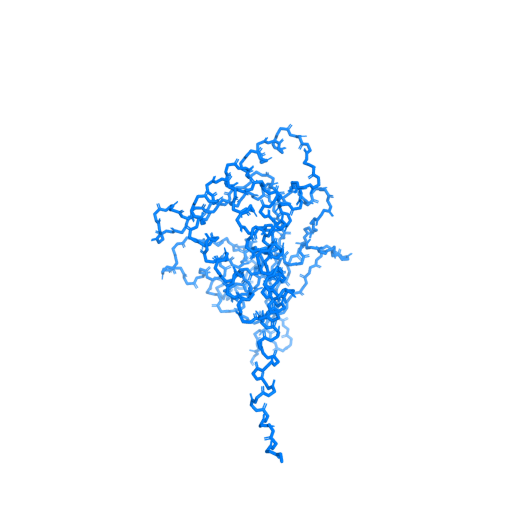 1 92 ? -10.662 7.069 -15.573 1.00 92.44 92 SER A N 1
ATOM 778 C CA . SER A 1 92 ? -11.205 6.343 -16.725 1.00 92.44 92 SER A CA 1
ATOM 779 C C . SER A 1 92 ? -11.544 4.884 -16.393 1.00 92.44 92 SER A C 1
ATOM 781 O O . SER A 1 92 ? -12.584 4.392 -16.838 1.00 92.44 92 SER A O 1
ATOM 783 N N . LEU A 1 93 ? -10.708 4.199 -15.605 1.00 93.38 93 LEU A N 1
ATOM 784 C CA . LEU A 1 93 ? -10.979 2.838 -15.132 1.00 93.38 93 LEU A CA 1
ATOM 785 C C . LEU A 1 93 ? -12.192 2.808 -14.199 1.00 93.38 93 LEU A C 1
ATOM 787 O O . LEU A 1 93 ? -13.069 1.966 -14.377 1.00 93.38 93 LEU A O 1
ATOM 791 N N . GLN A 1 94 ? -12.288 3.754 -13.263 1.00 91.25 94 GLN A N 1
ATOM 792 C CA . GLN A 1 94 ? -13.426 3.862 -12.353 1.00 91.25 94 GLN A CA 1
ATOM 793 C C . GLN A 1 94 ? -14.727 4.094 -13.127 1.00 91.25 94 GLN A C 1
ATOM 795 O O . GLN A 1 94 ? -15.721 3.412 -12.887 1.00 91.25 94 GLN A O 1
ATOM 800 N N . ASN A 1 95 ? -14.717 5.000 -14.109 1.00 91.94 95 ASN A N 1
ATOM 801 C CA . ASN A 1 95 ? -15.875 5.247 -14.964 1.00 91.94 95 ASN A CA 1
ATOM 802 C C . ASN A 1 95 ? -16.295 3.978 -15.714 1.00 91.94 95 ASN A C 1
ATOM 804 O O . ASN A 1 95 ? -17.481 3.665 -15.758 1.00 91.94 95 ASN A O 1
ATOM 808 N N . ARG A 1 96 ? -15.345 3.205 -16.252 1.00 92.94 96 ARG A N 1
ATOM 809 C CA . ARG A 1 96 ? -15.629 1.914 -16.899 1.00 92.94 96 ARG A CA 1
ATOM 810 C C . ARG A 1 96 ? -16.257 0.904 -15.936 1.00 92.94 96 ARG A C 1
ATOM 812 O O . ARG A 1 96 ? -17.267 0.296 -16.284 1.00 92.94 96 ARG A O 1
ATOM 819 N N . ILE A 1 97 ? -15.712 0.770 -14.728 1.00 91.06 97 ILE A N 1
ATOM 820 C CA . ILE A 1 97 ? -16.250 -0.117 -13.684 1.00 91.06 97 ILE A CA 1
ATOM 821 C C . ILE A 1 97 ? -17.681 0.280 -13.306 1.00 91.06 97 ILE A C 1
ATOM 823 O O . ILE A 1 97 ? -18.551 -0.585 -13.202 1.00 91.06 97 ILE A O 1
ATOM 827 N N . ASN A 1 98 ? -17.954 1.580 -13.166 1.00 88.88 98 ASN A N 1
ATOM 828 C CA . ASN A 1 98 ? -19.293 2.094 -12.865 1.00 88.88 98 ASN A CA 1
ATOM 829 C C . ASN A 1 98 ? -20.309 1.746 -13.968 1.00 88.88 98 ASN A C 1
ATOM 831 O O . ASN A 1 98 ? -21.473 1.489 -13.671 1.00 88.88 98 ASN A O 1
ATOM 835 N N . HIS A 1 99 ? -19.858 1.655 -15.222 1.00 90.50 99 HIS A N 1
ATOM 836 C CA . HIS A 1 99 ? -20.653 1.194 -16.367 1.00 90.50 99 HIS A CA 1
ATOM 837 C C . HIS A 1 99 ? -20.578 -0.330 -16.582 1.00 90.50 99 HIS A C 1
ATOM 839 O O . HIS A 1 99 ? -20.884 -0.818 -17.668 1.00 90.50 99 HIS A O 1
ATOM 845 N N . LYS A 1 100 ? -20.194 -1.093 -15.548 1.00 88.31 100 LYS A N 1
ATOM 846 C CA . LYS A 1 100 ? -20.124 -2.566 -15.530 1.00 88.31 100 LYS A CA 1
ATOM 847 C C . LYS A 1 100 ? -19.150 -3.184 -16.542 1.00 88.31 100 LYS A C 1
ATOM 849 O O . LYS A 1 100 ? -19.259 -4.371 -16.830 1.00 88.31 100 LYS A O 1
ATOM 854 N N . ALA A 1 101 ? -18.188 -2.421 -17.058 1.00 91.31 101 ALA A N 1
ATOM 855 C CA . ALA A 1 101 ? -17.154 -2.976 -17.921 1.00 91.31 101 ALA A CA 1
ATOM 856 C C . ALA A 1 101 ? -16.141 -3.797 -17.111 1.00 91.31 101 ALA A C 1
ATOM 858 O O . ALA A 1 101 ? -15.800 -3.451 -15.976 1.00 91.31 101 ALA A O 1
ATOM 859 N N . GLU A 1 102 ? -15.620 -4.856 -17.725 1.00 94.38 102 GLU A N 1
ATOM 860 C CA . GLU A 1 102 ? -14.538 -5.643 -17.147 1.00 94.38 102 GLU A CA 1
ATOM 861 C C . GLU A 1 102 ? -13.170 -5.007 -17.417 1.00 94.38 102 GLU A C 1
ATOM 863 O O . GLU A 1 102 ? -12.938 -4.323 -18.425 1.00 94.38 102 GLU A O 1
ATOM 868 N N . LEU A 1 103 ? -12.255 -5.225 -16.476 1.00 95.44 103 LEU A N 1
ATOM 869 C CA . LEU A 1 103 ? -10.857 -4.837 -16.599 1.00 95.44 103 LEU A CA 1
ATOM 870 C C . LEU A 1 103 ? -10.022 -6.018 -17.084 1.00 95.44 103 LEU A C 1
ATOM 872 O O . LEU A 1 103 ? -10.208 -7.151 -16.640 1.00 95.44 103 LEU A O 1
ATOM 876 N N . ASN A 1 104 ? -9.050 -5.749 -17.951 1.00 95.88 104 ASN A N 1
ATOM 877 C CA . ASN A 1 104 ? -8.093 -6.772 -18.369 1.00 95.88 104 ASN A CA 1
ATOM 878 C C . ASN A 1 104 ? -7.035 -7.028 -17.277 1.00 95.88 104 ASN A C 1
ATOM 880 O O . ASN A 1 104 ? -6.875 -6.252 -16.333 1.00 95.88 104 ASN A O 1
ATOM 884 N N . THR A 1 105 ? -6.263 -8.108 -17.412 1.00 96.31 105 THR A N 1
ATOM 885 C CA . THR A 1 105 ? -5.245 -8.493 -16.418 1.00 96.31 105 THR A CA 1
ATOM 886 C C . THR A 1 105 ? -4.195 -7.405 -16.182 1.00 96.31 105 THR A C 1
ATOM 888 O O . THR A 1 105 ? -3.783 -7.196 -15.045 1.00 96.31 105 THR A O 1
ATOM 891 N N . LYS A 1 106 ? -3.788 -6.667 -17.224 1.00 96.12 106 LYS A N 1
ATOM 892 C CA . LYS A 1 106 ? -2.825 -5.558 -17.105 1.00 96.12 106 LYS A CA 1
ATOM 893 C C . LYS A 1 106 ? -3.373 -4.443 -16.206 1.00 96.12 106 LYS A C 1
ATOM 895 O O . LYS A 1 106 ? -2.657 -3.926 -15.355 1.00 96.12 106 LYS A O 1
ATOM 900 N N . GLU A 1 107 ? -4.641 -4.088 -16.373 1.00 96.25 107 GLU A N 1
ATOM 901 C CA . GLU A 1 107 ? -5.325 -3.080 -15.559 1.00 96.25 107 GLU A CA 1
ATOM 902 C C . GLU A 1 107 ? -5.479 -3.554 -14.110 1.00 96.25 107 GLU A C 1
ATOM 904 O O . GLU A 1 107 ? -5.149 -2.807 -13.187 1.00 96.25 107 GLU A O 1
ATOM 909 N N . LYS A 1 108 ? -5.882 -4.819 -13.909 1.00 97.12 108 LYS A N 1
ATOM 910 C CA . LYS A 1 108 ? -5.968 -5.431 -12.573 1.00 97.12 108 LYS A CA 1
ATOM 911 C C . LYS A 1 108 ? -4.611 -5.410 -11.858 1.00 97.12 108 LYS A C 1
ATOM 913 O O . LYS A 1 108 ? -4.539 -4.988 -10.707 1.00 97.12 108 LYS A O 1
ATOM 918 N N . LEU A 1 109 ? -3.526 -5.766 -12.555 1.00 96.75 109 LEU A N 1
ATOM 919 C CA . LEU A 1 109 ? -2.154 -5.703 -12.033 1.00 96.75 109 LEU A CA 1
ATOM 920 C C . LEU A 1 109 ? -1.718 -4.275 -11.683 1.00 96.75 109 LEU A C 1
ATOM 922 O O . LEU A 1 109 ? -1.033 -4.076 -10.682 1.00 96.75 109 LEU A O 1
ATOM 926 N N . GLY A 1 110 ? -2.138 -3.274 -12.461 1.00 95.44 110 GLY A N 1
ATOM 927 C CA . GLY A 1 110 ? -1.898 -1.868 -12.137 1.00 95.44 110 GLY A CA 1
ATOM 928 C C . GLY A 1 110 ? -2.538 -1.469 -10.806 1.00 95.44 110 GLY A C 1
ATOM 929 O O . GLY A 1 110 ? -1.866 -0.916 -9.931 1.00 95.44 110 GLY A O 1
ATOM 930 N N . ILE A 1 111 ? -3.820 -1.791 -10.621 1.00 95.56 111 ILE A N 1
ATOM 931 C CA . ILE A 1 111 ? -4.548 -1.514 -9.373 1.00 95.56 111 ILE A CA 1
ATOM 932 C C . ILE A 1 111 ? -3.914 -2.281 -8.203 1.00 95.56 111 ILE A C 1
ATOM 934 O O . ILE A 1 111 ? -3.627 -1.691 -7.163 1.00 95.56 111 ILE A O 1
ATOM 938 N N . TYR A 1 112 ? -3.597 -3.562 -8.394 1.00 96.12 112 TYR A N 1
ATOM 939 C CA . TYR A 1 112 ? -2.953 -4.394 -7.376 1.00 96.12 112 TYR A CA 1
ATOM 940 C C . TYR A 1 112 ? -1.580 -3.839 -6.966 1.00 96.12 112 TYR A C 1
ATOM 942 O O . TYR A 1 112 ? -1.278 -3.704 -5.783 1.00 96.12 112 TYR A O 1
ATOM 950 N N . GLY A 1 113 ? -0.758 -3.418 -7.930 1.00 94.94 113 GLY A N 1
ATOM 951 C CA . GLY A 1 113 ? 0.519 -2.769 -7.641 1.00 94.94 113 GLY A CA 1
ATOM 952 C C . GLY A 1 113 ? 0.360 -1.428 -6.914 1.00 94.94 113 GLY A C 1
ATOM 953 O O . GLY A 1 113 ? 1.196 -1.088 -6.080 1.00 94.94 113 GLY A O 1
ATOM 954 N N . CYS A 1 114 ? -0.737 -0.696 -7.140 1.00 92.94 114 CYS A N 1
ATOM 955 C CA . CYS A 1 114 ? -1.049 0.502 -6.359 1.00 92.94 114 CYS A CA 1
ATOM 956 C C . CYS A 1 114 ? -1.276 0.172 -4.875 1.00 92.94 114 CYS A C 1
ATOM 958 O O . CYS A 1 114 ? -0.750 0.879 -4.015 1.00 92.94 114 CYS A O 1
ATOM 960 N N . LEU A 1 115 ? -1.982 -0.924 -4.567 1.00 94.31 115 LEU A N 1
ATOM 961 C CA . LEU A 1 115 ? -2.173 -1.394 -3.189 1.00 94.31 115 LEU A CA 1
ATOM 962 C C . LEU A 1 115 ? -0.832 -1.734 -2.528 1.00 94.31 115 LEU A C 1
ATOM 964 O O . LEU A 1 115 ? -0.585 -1.344 -1.386 1.00 94.31 115 LEU A O 1
ATOM 968 N N . LEU A 1 116 ? 0.060 -2.417 -3.254 1.00 95.06 116 LEU A N 1
ATOM 969 C CA . LEU A 1 116 ? 1.394 -2.764 -2.756 1.00 95.06 116 LEU A CA 1
ATOM 970 C C . LEU A 1 116 ? 2.233 -1.520 -2.445 1.00 95.06 116 LEU A C 1
ATOM 972 O O . LEU A 1 116 ? 2.875 -1.457 -1.398 1.00 95.06 116 LEU A O 1
ATOM 976 N N . MET A 1 117 ? 2.192 -0.503 -3.311 1.00 91.50 117 MET A N 1
ATOM 977 C CA . MET A 1 117 ? 2.860 0.771 -3.038 1.00 91.50 117 MET A CA 1
ATOM 978 C C . MET A 1 117 ? 2.279 1.466 -1.812 1.00 91.50 117 MET A C 1
ATOM 980 O O . MET A 1 117 ? 3.040 1.897 -0.951 1.00 91.50 117 MET A O 1
ATOM 984 N N . MET A 1 118 ? 0.950 1.560 -1.710 1.00 89.81 118 MET A N 1
ATOM 985 C CA . MET A 1 118 ? 0.287 2.155 -0.545 1.00 89.81 118 MET A CA 1
ATOM 986 C C . MET A 1 118 ? 0.698 1.441 0.744 1.00 89.81 118 MET A C 1
ATOM 988 O O . MET A 1 118 ? 1.088 2.096 1.707 1.00 89.81 118 MET A O 1
ATOM 992 N N . THR A 1 119 ? 0.708 0.109 0.721 1.00 92.88 119 THR A N 1
ATOM 993 C CA . THR A 1 119 ? 1.158 -0.735 1.833 1.00 92.88 119 THR A CA 1
ATOM 994 C C . THR A 1 119 ? 2.599 -0.410 2.232 1.00 92.88 119 THR A C 1
ATOM 996 O O . THR A 1 119 ? 2.875 -0.145 3.401 1.00 92.88 119 THR A O 1
ATOM 999 N N . ALA A 1 120 ? 3.520 -0.358 1.266 1.00 92.19 120 ALA A N 1
ATOM 1000 C CA . ALA A 1 120 ? 4.927 -0.057 1.521 1.00 92.19 120 ALA A CA 1
ATOM 1001 C C . ALA A 1 120 ? 5.137 1.367 2.068 1.00 92.19 120 ALA A C 1
ATOM 1003 O O . ALA A 1 120 ? 5.869 1.551 3.040 1.00 92.19 120 ALA A O 1
ATOM 1004 N N . PHE A 1 121 ? 4.472 2.373 1.490 1.00 88.38 121 PHE A N 1
ATOM 1005 C CA . PHE A 1 121 ? 4.576 3.763 1.945 1.00 88.38 121 PHE A CA 1
ATOM 1006 C C . PHE A 1 121 ? 3.976 3.980 3.338 1.00 88.38 121 PHE A C 1
ATOM 1008 O O . PHE A 1 121 ? 4.448 4.842 4.080 1.00 88.38 121 PHE A O 1
ATOM 1015 N N . GLN A 1 122 ? 2.962 3.200 3.715 1.00 87.69 122 GLN A N 1
ATOM 1016 C CA . GLN A 1 122 ? 2.330 3.283 5.030 1.00 87.69 122 GLN A CA 1
ATOM 1017 C C . GLN A 1 122 ? 3.078 2.499 6.113 1.00 87.69 122 GLN A C 1
ATOM 1019 O O . GLN A 1 122 ? 2.894 2.800 7.287 1.00 87.69 122 GLN A O 1
ATOM 1024 N N . ALA A 1 123 ? 3.958 1.557 5.756 1.00 91.94 123 ALA A N 1
ATOM 1025 C CA . ALA A 1 123 ? 4.586 0.634 6.706 1.00 91.94 123 ALA A CA 1
ATOM 1026 C C . ALA A 1 123 ? 5.348 1.319 7.855 1.00 91.94 123 ALA A C 1
ATOM 1028 O O . ALA A 1 123 ? 5.394 0.787 8.961 1.00 91.94 123 ALA A O 1
ATOM 1029 N N . ILE A 1 124 ? 5.925 2.499 7.611 1.00 89.31 124 ILE A N 1
ATOM 1030 C CA . ILE A 1 124 ? 6.641 3.284 8.627 1.00 89.31 124 ILE A CA 1
ATOM 1031 C C . ILE A 1 124 ? 5.705 4.249 9.379 1.00 89.31 124 ILE A C 1
ATOM 1033 O O . ILE A 1 124 ? 5.650 4.171 10.606 1.00 89.31 124 ILE A O 1
ATOM 1037 N N . PRO A 1 125 ? 4.976 5.171 8.713 1.00 87.75 125 PRO A N 1
ATOM 1038 C CA . PRO A 1 125 ? 4.168 6.161 9.429 1.00 87.75 125 PRO A CA 1
ATOM 1039 C C . PRO A 1 125 ? 2.903 5.568 10.072 1.00 87.75 125 PRO A C 1
ATOM 1041 O O . PRO A 1 125 ? 2.483 6.029 11.135 1.00 87.75 125 PRO A O 1
ATOM 1044 N N . PHE A 1 126 ? 2.306 4.547 9.448 1.00 90.44 126 PHE A N 1
ATOM 1045 C CA . PHE A 1 126 ? 1.025 3.944 9.828 1.00 90.44 126 PHE A CA 1
ATOM 1046 C C . PHE A 1 126 ? 1.079 2.411 9.664 1.00 90.44 126 PHE A C 1
ATOM 1048 O O . PHE A 1 126 ? 0.408 1.855 8.787 1.00 90.44 126 PHE A O 1
ATOM 1055 N N . PRO A 1 127 ? 1.886 1.705 10.480 1.00 92.44 127 PRO A N 1
ATOM 1056 C CA . PRO A 1 127 ? 2.092 0.264 10.339 1.00 92.44 127 PRO A CA 1
ATOM 1057 C C . PRO A 1 127 ? 0.794 -0.541 10.452 1.00 92.44 127 PRO A C 1
ATOM 1059 O O . PRO A 1 127 ? 0.684 -1.596 9.835 1.00 92.44 127 PRO A O 1
ATOM 1062 N N . GLU A 1 128 ? -0.206 -0.057 11.192 1.00 93.88 128 GLU A N 1
ATOM 1063 C CA . GLU A 1 128 ? -1.518 -0.697 11.285 1.00 93.88 128 GLU A CA 1
ATOM 1064 C C . GLU A 1 128 ? -2.268 -0.654 9.945 1.00 93.88 128 GLU A C 1
ATOM 1066 O O . GLU A 1 128 ? -2.713 -1.696 9.477 1.00 93.88 128 GLU A O 1
ATOM 1071 N N . ALA A 1 129 ? -2.294 0.498 9.267 1.00 92.38 129 ALA A N 1
ATOM 1072 C CA . ALA A 1 129 ? -2.903 0.634 7.939 1.00 92.38 129 ALA A CA 1
ATOM 1073 C C . ALA A 1 129 ? -2.183 -0.233 6.891 1.00 92.38 129 ALA A C 1
ATOM 1075 O O . ALA A 1 129 ? -2.815 -0.895 6.068 1.00 92.38 129 ALA A O 1
ATOM 1076 N N . ALA A 1 130 ? -0.847 -0.266 6.939 1.00 94.94 130 ALA A N 1
ATOM 1077 C CA . ALA A 1 130 ? -0.055 -1.138 6.076 1.00 94.94 130 ALA A CA 1
ATOM 1078 C C . ALA A 1 130 ? -0.340 -2.619 6.349 1.00 94.94 130 ALA A C 1
ATOM 1080 O O . ALA A 1 130 ? -0.490 -3.399 5.415 1.00 94.94 130 ALA A O 1
ATOM 1081 N N . THR A 1 131 ? -0.454 -2.999 7.623 1.00 95.69 131 THR A N 1
ATOM 1082 C CA . THR A 1 131 ? -0.825 -4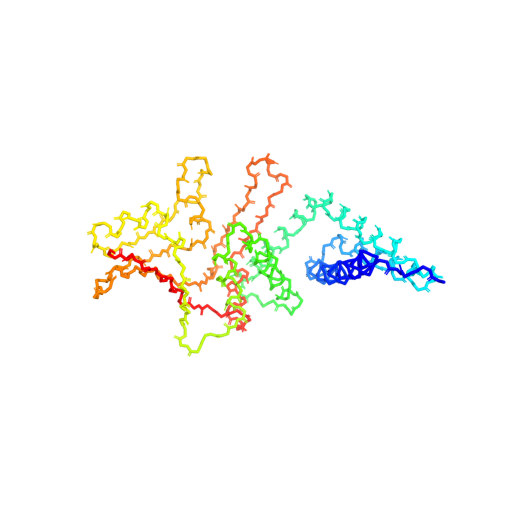.358 8.023 1.00 95.69 131 THR A CA 1
ATOM 1083 C C . THR A 1 131 ? -2.193 -4.714 7.454 1.00 95.69 131 THR A C 1
ATOM 1085 O O . THR A 1 131 ? -2.338 -5.777 6.857 1.00 95.69 131 THR A O 1
ATOM 1088 N N . GLU A 1 132 ? -3.178 -3.820 7.566 1.00 94.69 132 GLU A N 1
ATOM 1089 C CA . GLU A 1 132 ? -4.514 -4.090 7.043 1.00 94.69 132 GLU A CA 1
ATOM 1090 C C . GLU A 1 132 ? -4.519 -4.266 5.516 1.00 94.69 132 GLU A C 1
ATOM 1092 O O . GLU A 1 132 ? -5.031 -5.259 4.996 1.00 94.69 132 GLU A O 1
ATOM 1097 N N . ASN A 1 133 ? -3.849 -3.367 4.790 1.00 95.31 133 ASN A N 1
ATOM 1098 C CA . ASN A 1 133 ? -3.710 -3.473 3.336 1.00 95.31 133 ASN A CA 1
ATOM 1099 C C . ASN A 1 133 ? -2.945 -4.732 2.899 1.00 95.31 133 ASN A C 1
ATOM 1101 O O . ASN A 1 133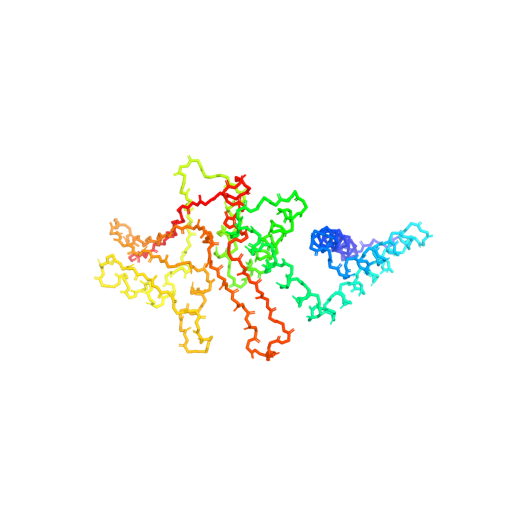 ? -3.334 -5.382 1.931 1.00 95.31 133 ASN A O 1
ATOM 1105 N N . PHE A 1 134 ? -1.892 -5.119 3.623 1.00 97.00 134 PHE A N 1
ATOM 1106 C CA . PHE A 1 134 ? -1.129 -6.335 3.339 1.00 97.00 134 PHE A CA 1
ATOM 1107 C C . PHE A 1 134 ? -1.988 -7.594 3.478 1.00 97.00 134 PHE A C 1
ATOM 1109 O O . PHE A 1 134 ? -1.886 -8.525 2.683 1.00 97.00 134 PHE A O 1
ATOM 1116 N N . TYR A 1 135 ? -2.859 -7.630 4.481 1.00 96.81 135 TYR A N 1
ATOM 1117 C CA . TYR A 1 135 ? -3.686 -8.798 4.743 1.00 96.81 135 TYR A CA 1
ATOM 1118 C C . TYR A 1 135 ? -4.902 -8.932 3.817 1.00 96.81 135 TYR A C 1
ATOM 1120 O O . TYR A 1 135 ? -5.489 -10.015 3.790 1.00 96.81 135 TYR A O 1
ATOM 1128 N N . LEU A 1 136 ? -5.237 -7.907 3.018 1.00 96.25 136 LEU A N 1
ATOM 1129 C CA . LEU A 1 136 ? -6.184 -8.036 1.899 1.00 96.25 136 LEU A CA 1
ATOM 1130 C C . LEU A 1 136 ? -5.655 -8.941 0.785 1.00 96.25 136 LEU A C 1
ATOM 1132 O O . LEU A 1 136 ? -6.447 -9.476 0.016 1.00 96.25 136 LEU A O 1
ATOM 1136 N N . LEU A 1 137 ? -4.336 -9.113 0.678 1.00 96.69 137 LEU A N 1
ATOM 1137 C CA . LEU A 1 137 ? -3.715 -9.930 -0.370 1.00 96.69 137 LEU A CA 1
ATOM 1138 C C . LEU A 1 137 ? -3.947 -11.432 -0.158 1.00 96.69 137 LEU A C 1
ATOM 1140 O O . LEU A 1 137 ? -3.678 -12.231 -1.049 1.00 96.69 137 LEU A O 1
ATOM 1144 N N . PHE A 1 138 ? -4.421 -11.824 1.027 1.00 96.38 138 PHE A N 1
ATOM 1145 C CA . PHE A 1 138 ? -4.576 -13.220 1.410 1.00 96.38 138 PHE A CA 1
ATOM 1146 C C . PHE A 1 138 ? -5.993 -13.478 1.923 1.00 96.38 138 PHE A C 1
ATOM 1148 O O . PHE A 1 138 ? -6.508 -12.682 2.715 1.00 96.38 138 PHE A O 1
ATOM 1155 N N . PRO A 1 139 ? -6.617 -14.612 1.573 1.00 94.75 139 PRO A N 1
ATOM 1156 C CA . PRO A 1 139 ? -7.900 -14.988 2.149 1.00 94.75 139 PRO A CA 1
ATOM 1157 C C . PRO A 1 139 ? -7.778 -15.205 3.665 1.00 94.75 139 PRO A C 1
ATOM 1159 O O . PRO A 1 139 ? -6.749 -15.670 4.169 1.00 94.75 139 PRO A O 1
ATOM 1162 N N . SER A 1 140 ? -8.823 -14.840 4.414 1.00 92.69 140 SER A N 1
ATOM 1163 C CA . SER A 1 140 ? -8.965 -15.228 5.822 1.00 92.69 140 SER A CA 1
ATOM 1164 C C . SER A 1 140 ? -9.805 -16.500 5.918 1.00 92.69 140 SER A C 1
ATOM 1166 O O . SER A 1 140 ? -10.852 -16.594 5.283 1.00 92.69 140 SER A O 1
ATOM 1168 N N . ALA A 1 141 ? -9.369 -17.457 6.741 1.00 88.44 141 ALA A N 1
ATOM 1169 C CA . ALA A 1 141 ? -10.062 -18.732 6.926 1.00 88.44 141 ALA A CA 1
ATOM 1170 C C . ALA A 1 141 ? -11.471 -18.579 7.530 1.00 88.44 141 ALA A C 1
ATOM 1172 O O . ALA A 1 141 ? -12.350 -19.382 7.244 1.00 88.44 141 ALA A O 1
ATOM 1173 N N . ASN A 1 142 ? -11.695 -17.555 8.356 1.00 92.06 142 ASN A N 1
ATOM 1174 C CA . ASN A 1 142 ? -12.965 -17.310 9.049 1.00 92.06 142 ASN A CA 1
ATOM 1175 C C . ASN A 1 142 ? -13.527 -15.903 8.782 1.00 92.06 142 ASN A C 1
ATOM 1177 O O . ASN A 1 142 ? -14.374 -15.424 9.533 1.00 92.06 142 ASN A O 1
ATOM 1181 N N . GLY A 1 143 ? -13.015 -15.208 7.761 1.00 92.81 143 GLY A N 1
ATOM 1182 C CA . GLY A 1 143 ? -13.410 -13.832 7.450 1.00 92.81 143 GLY A CA 1
ATOM 1183 C C . GLY A 1 143 ? -12.963 -12.790 8.483 1.00 92.81 143 GLY A C 1
ATOM 1184 O O . GLY A 1 143 ? -13.343 -11.630 8.364 1.00 92.81 143 GLY A O 1
ATOM 1185 N N . GLN A 1 144 ? -12.146 -13.160 9.476 1.00 96.25 144 GLN A N 1
ATOM 1186 C CA . GLN A 1 144 ? -11.657 -12.270 10.530 1.00 96.25 144 GLN A CA 1
ATOM 1187 C C . GLN A 1 144 ? -10.127 -12.320 10.628 1.00 96.25 144 GLN A C 1
ATOM 1189 O O . GLN A 1 144 ? -9.500 -13.340 10.342 1.00 96.25 144 GLN A O 1
ATOM 1194 N N . ARG A 1 145 ? -9.496 -11.220 11.044 1.00 96.69 145 ARG A N 1
ATOM 1195 C CA . ARG A 1 145 ? -8.074 -11.189 11.416 1.00 96.69 145 ARG A CA 1
ATOM 1196 C C . ARG A 1 145 ? -7.891 -10.459 12.735 1.00 96.69 145 ARG A C 1
ATOM 1198 O O . ARG A 1 145 ? -8.468 -9.394 12.935 1.00 96.69 145 ARG A O 1
ATOM 1205 N N . VAL A 1 146 ? -7.108 -11.056 13.630 1.00 96.44 146 VAL A N 1
ATOM 1206 C CA . VAL A 1 146 ? -6.870 -10.541 14.982 1.00 96.44 146 VAL A CA 1
ATOM 1207 C C . VAL A 1 146 ? -5.437 -10.038 15.087 1.00 96.44 146 VAL A C 1
ATOM 1209 O O . VAL A 1 146 ? -4.499 -10.748 14.731 1.00 96.44 146 VAL A O 1
ATOM 1212 N N . PHE A 1 147 ? -5.277 -8.824 15.600 1.00 96.19 147 PHE A N 1
ATOM 1213 C CA . PHE A 1 147 ? -3.998 -8.147 15.760 1.00 96.19 147 PHE A CA 1
ATOM 1214 C C . PHE A 1 147 ? -3.833 -7.687 17.204 1.00 96.19 147 PHE A C 1
ATOM 1216 O O . PHE A 1 147 ? -4.753 -7.118 17.782 1.00 96.19 147 PHE A O 1
ATOM 1223 N N . TYR A 1 148 ? -2.654 -7.887 17.786 1.00 95.88 148 TYR A N 1
ATOM 1224 C CA . TYR A 1 148 ? -2.357 -7.445 19.149 1.00 95.88 148 TYR A CA 1
ATOM 1225 C C . TYR A 1 148 ? -1.452 -6.222 19.101 1.00 95.88 148 TYR A C 1
ATOM 1227 O O . TYR A 1 148 ? -0.328 -6.303 18.607 1.00 95.88 148 TYR A O 1
ATOM 1235 N N . ASN A 1 149 ? -1.933 -5.080 19.593 1.00 93.88 149 ASN A N 1
ATOM 1236 C CA . ASN A 1 149 ? -1.174 -3.837 19.528 1.00 93.88 149 ASN A CA 1
ATOM 1237 C C . ASN A 1 149 ? -1.568 -2.856 20.634 1.00 93.88 149 ASN A C 1
ATOM 1239 O O . ASN A 1 149 ? -2.629 -2.243 20.596 1.00 93.88 149 ASN A O 1
ATOM 1243 N N . GLN A 1 150 ? -0.663 -2.636 21.588 1.00 93.44 150 GLN A N 1
ATOM 1244 C CA . GLN A 1 150 ? -0.887 -1.692 22.688 1.00 93.44 150 GLN A CA 1
ATOM 1245 C C . GLN A 1 150 ? -0.878 -0.222 22.234 1.00 93.44 150 GLN A C 1
ATOM 1247 O O . GLN A 1 150 ? -1.335 0.649 22.974 1.00 93.44 150 GLN A O 1
ATOM 1252 N N . SER A 1 151 ? -0.377 0.087 21.027 1.00 90.56 151 SER A N 1
ATOM 1253 C CA . SER A 1 151 ? -0.332 1.460 20.504 1.00 90.56 151 SER A CA 1
ATOM 1254 C C . SER A 1 151 ? -1.727 2.080 20.380 1.00 90.56 151 SER A C 1
ATOM 1256 O O . SER A 1 151 ? -1.859 3.292 20.548 1.00 90.56 151 SER A O 1
ATOM 1258 N N . ILE A 1 152 ? -2.763 1.261 20.148 1.00 91.25 152 ILE A N 1
ATOM 1259 C CA . ILE A 1 152 ? -4.147 1.719 19.962 1.00 91.25 152 ILE A CA 1
ATOM 1260 C C . ILE A 1 152 ? -4.667 2.447 21.206 1.00 91.25 152 ILE A C 1
ATOM 1262 O O . ILE A 1 152 ? -5.417 3.409 21.099 1.00 91.25 152 ILE A O 1
ATOM 1266 N N . LEU A 1 153 ? -4.186 2.076 22.397 1.00 92.00 153 LEU A N 1
ATOM 1267 C CA . LEU A 1 153 ? -4.580 2.713 23.653 1.00 92.00 153 LEU A CA 1
ATOM 1268 C C . LEU A 1 153 ? -4.038 4.133 23.817 1.00 92.00 153 LEU A C 1
ATOM 1270 O O . LEU A 1 153 ? -4.431 4.812 24.760 1.00 92.00 153 LEU A O 1
ATOM 1274 N N . LYS A 1 154 ? -3.146 4.616 22.944 1.00 92.38 154 LYS A N 1
ATOM 1275 C CA . LYS A 1 154 ? -2.674 6.006 23.011 1.00 92.38 154 LYS A CA 1
ATOM 1276 C C . LYS A 1 154 ? -3.603 6.985 22.271 1.00 92.38 154 LYS A C 1
ATOM 1278 O O . LYS A 1 154 ? -3.323 8.179 22.291 1.00 92.38 154 LYS A O 1
ATOM 1283 N N . SER A 1 155 ? -4.669 6.511 21.618 1.00 91.81 155 SER A N 1
ATOM 1284 C CA . SER A 1 155 ? -5.716 7.356 21.025 1.00 91.81 155 SER A CA 1
ATOM 1285 C C . SER A 1 155 ? -6.614 7.953 22.115 1.00 91.81 155 SER A C 1
ATOM 1287 O O . SER A 1 155 ? -7.226 7.189 22.869 1.00 91.81 155 SER A O 1
ATOM 1289 N N . PRO A 1 156 ? -6.749 9.291 22.198 1.00 90.94 156 PRO A N 1
ATOM 1290 C CA . PRO A 1 156 ? -7.708 9.923 23.098 1.00 90.94 156 PRO A CA 1
ATOM 1291 C C . PRO A 1 156 ? -9.149 9.442 22.901 1.00 90.94 156 PRO A C 1
ATOM 1293 O O . PRO A 1 156 ? -9.815 9.146 23.892 1.00 90.94 156 PRO A O 1
ATOM 1296 N N . SER A 1 157 ? -9.612 9.294 21.654 1.00 89.38 157 SER A N 1
ATOM 1297 C CA . SER A 1 157 ? -10.970 8.807 21.365 1.00 89.38 157 SER A CA 1
ATOM 1298 C C . SER A 1 157 ? -11.201 7.379 21.869 1.00 89.38 157 SER A C 1
ATOM 1300 O O . SER A 1 157 ? -12.239 7.097 22.468 1.00 89.38 157 SER A O 1
ATOM 1302 N N . ILE A 1 158 ? -10.219 6.481 21.710 1.00 90.56 158 ILE A N 1
ATOM 1303 C CA . ILE A 1 158 ? -10.312 5.110 22.245 1.00 90.56 158 ILE A CA 1
ATOM 1304 C C . ILE A 1 158 ? -10.302 5.133 23.773 1.00 90.56 158 ILE A C 1
ATOM 1306 O O . ILE A 1 158 ? -11.122 4.467 24.400 1.00 90.56 158 ILE A O 1
ATOM 1310 N N . GLN A 1 159 ? -9.418 5.916 24.398 1.00 90.44 159 GLN A N 1
ATOM 1311 C CA . GLN A 1 159 ? -9.390 6.039 25.858 1.00 90.44 159 GLN A CA 1
ATOM 1312 C C . GLN A 1 159 ? -10.709 6.573 26.413 1.00 90.44 159 GLN A C 1
ATOM 1314 O O . GLN A 1 159 ? -11.159 6.114 27.461 1.00 90.44 159 GLN A O 1
ATOM 1319 N N . GLN A 1 160 ? -11.329 7.532 25.728 1.00 88.31 160 GLN A N 1
ATOM 1320 C CA . GLN A 1 160 ? -12.624 8.069 26.119 1.00 88.31 160 GLN A CA 1
ATOM 1321 C C . GLN A 1 160 ? -13.716 6.999 26.035 1.00 88.31 160 GLN A C 1
ATOM 1323 O O . GLN A 1 160 ? -14.421 6.808 27.021 1.00 88.31 160 GLN A O 1
ATOM 1328 N N . ALA A 1 161 ? -13.790 6.250 24.929 1.00 87.50 161 ALA A N 1
ATOM 1329 C CA . ALA A 1 161 ? -14.740 5.145 24.776 1.00 87.50 161 ALA A CA 1
ATOM 1330 C C . ALA A 1 161 ? -14.545 4.050 25.843 1.00 87.50 161 ALA A C 1
ATOM 1332 O O . ALA A 1 161 ? -15.501 3.521 26.400 1.00 87.50 161 ALA A O 1
ATOM 1333 N N . VAL A 1 162 ? -13.294 3.738 26.193 1.00 87.94 162 VAL A N 1
ATOM 1334 C CA . VAL A 1 162 ? -12.994 2.763 27.251 1.00 87.94 162 VAL A CA 1
ATOM 1335 C C . VAL A 1 162 ? -13.414 3.279 28.631 1.00 87.94 162 VAL A C 1
ATOM 1337 O O . VAL A 1 162 ? -13.939 2.504 29.430 1.00 87.94 162 VAL A O 1
ATOM 1340 N N . LYS A 1 163 ? -13.215 4.574 28.921 1.00 85.25 163 LYS A N 1
ATOM 1341 C CA . LYS A 1 163 ? -13.591 5.198 30.203 1.00 85.25 163 LYS A CA 1
ATOM 1342 C C . LYS A 1 163 ? -15.097 5.216 30.432 1.00 85.25 163 LYS A C 1
ATOM 1344 O O . LYS A 1 163 ? -15.521 5.009 31.564 1.00 85.25 163 LYS A O 1
ATOM 1349 N N . THR A 1 164 ? -15.890 5.446 29.388 1.00 82.19 164 THR A N 1
ATOM 1350 C CA . THR A 1 164 ? -17.356 5.446 29.498 1.00 82.19 164 THR A CA 1
ATOM 1351 C C . THR A 1 164 ? -17.939 4.037 29.629 1.00 82.19 164 THR A C 1
ATOM 1353 O O . THR A 1 164 ? -19.118 3.913 29.929 1.00 82.19 164 THR A O 1
ATOM 1356 N N . LYS A 1 165 ? -17.124 2.978 29.462 1.00 70.88 165 LYS A N 1
ATOM 1357 C CA . LYS A 1 165 ? -17.522 1.553 29.496 1.00 70.88 165 LYS A CA 1
ATOM 1358 C C . LYS A 1 165 ? -18.660 1.190 28.528 1.00 70.88 165 LYS A C 1
ATOM 1360 O O . LYS A 1 165 ? -19.252 0.119 28.642 1.00 70.88 165 LYS A O 1
ATOM 1365 N N . GLU A 1 166 ? -18.936 2.044 27.553 1.00 68.62 166 GLU A N 1
ATOM 1366 C CA . GLU A 1 166 ? -19.944 1.810 26.529 1.00 68.62 166 GLU A CA 1
ATOM 1367 C C . GLU A 1 166 ? -19.290 1.283 25.255 1.00 68.62 166 GLU A C 1
ATOM 1369 O O . GLU A 1 166 ? -18.140 1.598 24.937 1.00 68.62 166 GLU A O 1
ATOM 1374 N N . THR A 1 167 ? -20.037 0.473 24.502 1.00 75.81 167 THR A N 1
ATOM 1375 C CA . THR A 1 167 ? -19.625 0.123 23.141 1.00 75.81 167 THR A CA 1
ATOM 1376 C C . THR A 1 167 ? -19.695 1.388 22.293 1.00 75.81 167 THR A C 1
ATOM 1378 O O . THR A 1 167 ? -20.780 1.866 21.975 1.00 75.81 167 THR A O 1
ATOM 1381 N N . GLY A 1 168 ? -18.536 1.955 21.967 1.00 83.06 168 GLY A N 1
ATOM 1382 C CA . GLY A 1 168 ? -18.433 3.224 21.255 1.00 83.06 168 GLY A CA 1
ATOM 1383 C C . GLY A 1 168 ? -18.138 3.007 19.778 1.00 83.06 168 GLY A C 1
ATOM 1384 O O . GLY A 1 168 ? -17.142 2.371 19.435 1.00 83.06 168 GLY A O 1
ATOM 1385 N N . TYR A 1 169 ? -18.966 3.558 18.892 1.00 89.50 169 TYR A N 1
ATOM 1386 C CA . TYR A 1 169 ? -18.627 3.649 17.473 1.00 89.50 169 TYR A CA 1
ATOM 1387 C C . TYR A 1 169 ? -17.796 4.910 17.226 1.00 89.50 169 TYR A C 1
ATOM 1389 O O . TYR A 1 169 ? -18.255 6.024 17.477 1.00 89.50 169 TYR A O 1
ATOM 1397 N N . ILE A 1 170 ? -16.567 4.740 16.742 1.00 88.69 170 ILE A N 1
ATOM 1398 C CA . ILE A 1 170 ? -15.649 5.841 16.455 1.00 88.69 170 ILE A CA 1
ATOM 1399 C C . ILE A 1 170 ? -15.643 6.113 14.955 1.00 88.69 170 ILE A C 1
ATOM 1401 O O . ILE A 1 170 ? -15.255 5.266 14.147 1.00 88.69 170 ILE A O 1
ATOM 1405 N N . ILE A 1 171 ? -16.020 7.341 14.598 1.00 87.19 171 ILE A N 1
ATOM 1406 C CA . ILE A 1 171 ? -15.784 7.919 13.277 1.00 87.19 171 ILE A CA 1
ATOM 1407 C C . ILE A 1 171 ? -14.617 8.887 13.407 1.00 87.19 171 ILE A C 1
ATOM 1409 O O . ILE A 1 171 ? -14.650 9.831 14.194 1.00 87.19 171 ILE A O 1
ATOM 1413 N N . TRP A 1 172 ? -13.577 8.655 12.620 1.00 85.81 172 TRP A N 1
ATOM 1414 C CA . TRP A 1 172 ? -12.359 9.438 12.701 1.00 85.81 172 TRP A CA 1
ATOM 1415 C C . TRP A 1 172 ? -12.467 10.746 11.921 1.00 85.81 172 TRP A C 1
ATOM 1417 O O . TRP A 1 172 ? -12.810 10.748 10.738 1.00 85.81 172 TRP A O 1
ATOM 1427 N N . ASN A 1 173 ? -12.067 11.857 12.540 1.00 81.31 173 ASN A N 1
ATOM 1428 C CA . ASN A 1 173 ? -11.721 13.049 11.778 1.00 81.31 173 ASN A CA 1
ATOM 1429 C C . ASN A 1 173 ? -10.362 12.797 11.106 1.00 81.31 173 ASN A C 1
ATOM 1431 O O . ASN A 1 173 ? -9.367 12.631 11.800 1.00 81.31 173 ASN A O 1
ATOM 1435 N N . ARG A 1 174 ? -10.304 12.723 9.773 1.00 77.19 174 ARG A N 1
ATOM 1436 C CA . ARG A 1 174 ? -9.042 12.553 9.015 1.00 77.19 174 ARG A CA 1
ATOM 1437 C C . ARG A 1 174 ? -8.405 13.883 8.613 1.00 77.19 174 ARG A C 1
ATOM 1439 O O . ARG A 1 174 ? -7.352 13.909 7.980 1.00 77.19 174 ARG A O 1
ATOM 1446 N N . TRP A 1 175 ? -9.050 14.984 8.975 1.00 69.00 175 TRP A N 1
ATOM 1447 C CA . TRP A 1 175 ? -8.642 16.335 8.635 1.00 69.00 175 TRP A CA 1
ATOM 1448 C C . TRP A 1 175 ? -7.927 16.990 9.823 1.00 69.00 175 TRP A C 1
ATOM 1450 O O . TRP A 1 175 ? -8.049 16.544 10.965 1.00 69.00 175 TRP A O 1
ATOM 1460 N N . ASP A 1 176 ? -7.165 18.043 9.524 1.00 70.38 176 ASP A N 1
ATOM 1461 C CA . ASP A 1 176 ? -6.372 18.828 10.480 1.00 70.38 176 ASP A CA 1
ATOM 1462 C C . ASP A 1 176 ? -5.243 18.052 11.189 1.00 70.38 176 ASP A C 1
ATOM 1464 O O . ASP A 1 176 ? -5.344 17.668 12.350 1.00 70.38 176 ASP A O 1
ATOM 1468 N N . LEU A 1 177 ? -4.107 17.895 10.498 1.00 72.69 177 LEU A N 1
ATOM 1469 C CA . LEU A 1 177 ? -2.881 17.295 11.048 1.00 72.69 177 LEU A CA 1
ATOM 1470 C C . LEU A 1 177 ? -2.411 17.953 12.360 1.00 72.69 177 LEU A C 1
ATOM 1472 O O . LEU A 1 177 ? -1.764 17.290 13.168 1.00 72.69 177 LEU A O 1
ATOM 1476 N N . ARG A 1 178 ? -2.671 19.253 12.562 1.00 73.12 178 ARG A N 1
ATOM 1477 C CA . ARG A 1 178 ? -2.044 20.031 13.639 1.00 73.12 178 ARG A CA 1
ATOM 1478 C C . ARG A 1 178 ? -2.827 19.954 14.944 1.00 73.12 178 ARG A C 1
ATOM 1480 O O . ARG A 1 178 ? -2.206 19.855 15.999 1.00 73.12 178 ARG A O 1
ATOM 1487 N N . ASN A 1 179 ? -4.156 20.000 14.885 1.00 77.31 179 ASN A N 1
ATOM 1488 C CA . ASN A 1 179 ? -4.988 20.074 16.093 1.00 77.31 179 ASN A CA 1
ATOM 1489 C C . ASN A 1 179 ? -5.680 18.752 16.441 1.00 77.31 179 ASN A C 1
ATOM 1491 O O . ASN A 1 179 ? -6.199 18.592 17.548 1.00 77.31 179 ASN A O 1
ATOM 1495 N N . ASN A 1 180 ? -5.677 17.784 15.528 1.00 83.62 180 ASN A N 1
ATOM 1496 C CA . ASN A 1 180 ? -6.305 16.496 15.750 1.00 83.62 180 ASN A CA 1
ATOM 1497 C C . ASN A 1 180 ? -5.361 15.533 16.482 1.00 83.62 180 ASN A C 1
ATOM 1499 O O . ASN A 1 180 ? -4.489 14.898 15.887 1.00 83.62 180 ASN A O 1
ATOM 1503 N N . LYS A 1 181 ? -5.576 15.384 17.793 1.00 85.50 181 LYS A N 1
ATOM 1504 C CA . LYS A 1 181 ? -4.804 14.462 18.646 1.00 85.50 181 LYS A CA 1
ATOM 1505 C C . LYS A 1 181 ? -4.954 12.989 18.240 1.00 85.50 181 LYS A C 1
ATOM 1507 O O . LYS A 1 181 ? -4.110 12.173 18.602 1.00 85.50 181 LYS A O 1
ATOM 1512 N N . ASP A 1 182 ? -5.989 12.665 17.469 1.00 88.44 182 ASP A N 1
ATOM 1513 C CA . ASP A 1 182 ? -6.248 11.337 16.924 1.00 88.44 182 ASP A CA 1
ATOM 1514 C C . ASP A 1 182 ? -5.789 11.169 15.470 1.00 88.44 182 ASP A C 1
ATOM 1516 O O . ASP A 1 182 ? -5.954 10.085 14.917 1.00 88.44 182 ASP A O 1
ATOM 1520 N N . PHE A 1 183 ? -5.161 12.177 14.847 1.00 87.31 183 PHE A N 1
ATOM 1521 C CA . PHE A 1 183 ? -4.827 12.160 13.415 1.00 87.31 183 PHE A CA 1
ATOM 1522 C C . PHE A 1 183 ? -4.112 10.875 12.975 1.00 87.31 183 PHE A C 1
ATOM 1524 O O . PHE A 1 183 ? -4.467 10.262 11.970 1.00 87.31 183 PHE A O 1
ATOM 1531 N N . ARG A 1 184 ? -3.124 10.420 13.752 1.00 88.31 184 ARG A N 1
ATOM 1532 C CA . ARG A 1 184 ? -2.368 9.198 13.448 1.00 88.31 184 ARG A CA 1
ATOM 1533 C C . ARG A 1 184 ? -3.258 7.951 13.407 1.00 88.31 184 ARG A C 1
ATOM 1535 O O . ARG A 1 184 ? -3.058 7.099 12.550 1.00 88.31 184 ARG A O 1
ATOM 1542 N N . TYR A 1 185 ? -4.232 7.853 14.308 1.00 89.56 185 TYR A N 1
ATOM 1543 C CA . TYR A 1 185 ? -5.201 6.753 14.357 1.00 89.56 185 TYR A CA 1
ATOM 1544 C C . TYR A 1 185 ? -6.259 6.898 13.269 1.00 89.56 185 TYR A C 1
ATOM 1546 O O . TYR A 1 185 ? -6.612 5.915 12.631 1.00 89.56 185 TYR A O 1
ATOM 1554 N N . ALA A 1 186 ? -6.676 8.130 12.981 1.00 87.44 186 ALA A N 1
ATOM 1555 C CA . ALA A 1 186 ? -7.597 8.444 11.899 1.00 87.44 186 ALA A CA 1
ATOM 1556 C C . ALA A 1 186 ? -7.058 8.048 10.517 1.00 87.44 186 ALA A C 1
ATOM 1558 O O . ALA A 1 186 ? -7.821 7.613 9.653 1.00 87.44 186 ALA A O 1
ATOM 1559 N N . MET A 1 187 ? -5.746 8.196 10.315 1.00 84.75 187 MET A N 1
ATOM 1560 C CA . MET A 1 187 ? -5.049 7.762 9.104 1.00 84.75 187 MET A CA 1
ATOM 1561 C C . MET A 1 187 ? -4.833 6.248 9.048 1.00 84.75 187 MET A C 1
ATOM 1563 O O . MET A 1 187 ? -4.740 5.697 7.954 1.00 84.75 187 MET A O 1
ATOM 1567 N N . ALA A 1 188 ? -4.731 5.590 10.204 1.00 87.94 188 ALA A N 1
ATOM 1568 C CA . ALA A 1 188 ? -4.439 4.166 10.291 1.00 87.94 188 ALA A CA 1
ATOM 1569 C C . ALA A 1 188 ? -5.690 3.284 10.220 1.00 87.94 188 ALA A C 1
ATOM 1571 O O . ALA A 1 188 ? -5.634 2.215 9.628 1.00 87.94 188 ALA A O 1
ATOM 1572 N N . PHE A 1 189 ? -6.801 3.731 10.807 1.00 88.50 189 PHE A N 1
ATOM 1573 C CA . PHE A 1 189 ? -7.996 2.919 10.988 1.00 88.50 189 PHE A CA 1
ATOM 1574 C C . PHE A 1 189 ? -9.187 3.433 10.181 1.00 88.50 189 PHE A C 1
ATOM 1576 O O . PHE A 1 189 ? -9.412 4.635 9.985 1.00 88.50 189 PHE A O 1
ATOM 1583 N N . TYR A 1 190 ? -10.000 2.487 9.726 1.00 86.94 190 TYR A N 1
ATOM 1584 C CA . TYR A 1 190 ? -11.365 2.763 9.297 1.00 86.94 190 TYR A CA 1
ATOM 1585 C C . TYR A 1 190 ? -12.260 3.039 10.514 1.00 86.94 190 TYR A C 1
ATOM 1587 O O . TYR A 1 190 ? -11.868 2.744 11.649 1.00 86.94 190 TYR A O 1
ATOM 1595 N N . PRO A 1 191 ? -13.451 3.637 10.313 1.00 90.50 191 PRO A N 1
ATOM 1596 C CA . PRO A 1 191 ? -14.452 3.714 11.368 1.00 90.50 191 PRO A CA 1
ATOM 1597 C C . PRO A 1 191 ? -14.635 2.350 12.040 1.00 90.50 191 PRO A C 1
ATOM 1599 O O . PRO A 1 191 ? -14.699 1.318 11.364 1.00 90.50 191 PRO A O 1
ATOM 1602 N N . CYS A 1 192 ? -14.644 2.336 13.367 1.00 92.88 192 CYS A N 1
ATOM 1603 C CA . CYS A 1 192 ? -14.534 1.102 14.135 1.00 92.88 192 CYS A CA 1
ATOM 1604 C C . CYS A 1 192 ? -15.422 1.120 15.375 1.00 92.88 192 CYS A C 1
ATOM 1606 O O . CYS A 1 192 ? -15.696 2.168 15.954 1.00 92.88 192 CYS A O 1
ATOM 1608 N N . THR A 1 193 ? -15.814 -0.067 15.819 1.00 94.69 193 THR A N 1
ATOM 1609 C CA . THR A 1 193 ? -16.496 -0.276 17.096 1.00 94.69 193 THR A CA 1
ATOM 1610 C C . THR A 1 193 ? -15.467 -0.613 18.166 1.00 94.69 193 THR A C 1
ATOM 1612 O O . THR A 1 193 ? -14.667 -1.529 17.980 1.00 94.69 193 THR A O 1
ATOM 1615 N N . VAL A 1 194 ? -15.494 0.107 19.284 1.00 94.19 194 VAL A N 1
ATOM 1616 C CA . VAL A 1 194 ? -14.664 -0.156 20.461 1.00 94.19 194 VAL A CA 1
ATOM 1617 C C . VAL A 1 194 ? -15.502 -0.861 21.511 1.00 94.19 194 VAL A C 1
ATOM 1619 O O . VAL A 1 194 ? -16.561 -0.375 21.896 1.00 94.19 194 VAL A O 1
ATOM 1622 N N . THR A 1 195 ? -15.003 -1.983 22.011 1.00 93.19 195 THR A N 1
ATOM 1623 C CA . THR A 1 195 ? -15.583 -2.702 23.148 1.00 93.19 195 THR A CA 1
ATOM 1624 C C . THR A 1 195 ? -14.514 -2.930 24.203 1.00 93.19 195 THR A C 1
ATOM 1626 O O . THR A 1 195 ? -13.371 -3.239 23.860 1.00 93.19 195 THR A O 1
ATOM 1629 N N . SER A 1 196 ? -14.874 -2.830 25.478 1.00 91.19 196 SER A N 1
ATOM 1630 C CA . SER A 1 196 ? -14.003 -3.193 26.593 1.00 91.19 196 SER A CA 1
ATOM 1631 C C . SER A 1 196 ? -14.593 -4.372 27.370 1.00 91.19 196 SER A C 1
ATOM 1633 O O . SER A 1 196 ? -15.805 -4.486 27.541 1.00 91.19 196 SER A O 1
ATOM 1635 N N . ARG A 1 197 ? -13.735 -5.291 27.815 1.00 88.81 197 ARG A N 1
ATOM 1636 C CA . ARG A 1 197 ? -14.106 -6.455 28.625 1.00 88.81 197 ARG A CA 1
ATOM 1637 C C . ARG A 1 197 ? -13.176 -6.554 29.824 1.00 88.81 197 ARG A C 1
ATOM 1639 O O . ARG A 1 197 ? -11.958 -6.631 29.664 1.00 88.81 197 ARG A O 1
ATOM 1646 N N . GLU A 1 198 ? -13.744 -6.599 31.023 1.00 87.56 198 GLU A N 1
ATOM 1647 C CA . GLU A 1 198 ? -12.966 -6.867 32.231 1.00 87.56 198 GLU A CA 1
ATOM 1648 C C . GLU A 1 198 ? -12.503 -8.335 32.252 1.00 87.56 198 GLU A C 1
ATOM 1650 O O . GLU A 1 198 ? -13.276 -9.268 32.024 1.00 87.56 198 GLU A O 1
ATOM 1655 N N . LYS A 1 199 ? -11.213 -8.539 32.509 1.00 87.31 199 LYS A N 1
ATOM 1656 C CA . LYS A 1 199 ? -10.559 -9.829 32.744 1.00 87.31 199 LYS A CA 1
ATOM 1657 C C . LYS A 1 199 ? -9.914 -9.815 34.132 1.00 87.31 199 LYS A C 1
ATOM 1659 O O . LYS A 1 199 ? -9.683 -8.762 34.724 1.00 87.31 199 LYS A O 1
ATOM 1664 N N . LYS A 1 200 ? -9.571 -11.000 34.652 1.00 80.69 200 LYS A N 1
ATOM 1665 C CA . LYS A 1 200 ? -8.895 -11.134 35.958 1.00 80.69 200 LYS A CA 1
ATOM 1666 C C . LYS A 1 200 ? -7.624 -10.269 36.046 1.00 80.69 200 LYS A C 1
ATOM 1668 O O . LYS A 1 200 ? -7.391 -9.638 37.072 1.00 80.69 200 LYS A O 1
ATOM 1673 N N . GLU A 1 201 ? -6.873 -10.187 34.949 1.00 83.38 201 GLU A N 1
ATOM 1674 C CA . GLU A 1 201 ? -5.572 -9.507 34.848 1.00 83.38 201 GLU A CA 1
ATOM 1675 C C . GLU A 1 201 ? -5.645 -8.032 34.400 1.00 83.38 201 GLU A C 1
ATOM 1677 O O . GLU A 1 201 ? -4.613 -7.371 34.291 1.00 83.38 201 GLU A O 1
ATOM 1682 N N . GLY A 1 202 ? -6.839 -7.497 34.117 1.00 88.00 202 GLY A N 1
ATOM 1683 C CA . GLY A 1 202 ? -6.981 -6.146 33.569 1.00 88.00 202 GLY A CA 1
ATOM 1684 C C . GLY A 1 202 ? -8.182 -5.974 32.650 1.00 88.00 202 GLY A C 1
ATOM 1685 O O . GLY A 1 202 ? -9.079 -6.810 32.623 1.00 88.00 202 GLY A O 1
ATOM 1686 N N . THR A 1 203 ? -8.196 -4.900 31.869 1.00 89.69 203 THR A N 1
ATOM 1687 C CA . THR A 1 203 ? -9.252 -4.633 30.882 1.00 89.69 203 THR A CA 1
ATOM 1688 C C . THR A 1 203 ? -8.728 -4.916 29.482 1.00 89.69 203 THR A C 1
ATOM 1690 O O . THR A 1 203 ? -7.736 -4.325 29.057 1.00 89.69 203 THR A O 1
ATOM 1693 N N . GLU A 1 204 ? -9.394 -5.806 28.752 1.00 92.88 204 GLU A N 1
ATOM 1694 C CA . GLU A 1 204 ? -9.147 -6.020 27.328 1.00 92.88 204 GLU A CA 1
ATOM 1695 C C . GLU A 1 204 ? -9.978 -5.030 26.517 1.00 92.88 204 GLU A C 1
ATOM 1697 O O . GLU A 1 204 ? -11.186 -4.913 26.710 1.00 92.88 204 GLU A O 1
ATOM 1702 N N . VAL A 1 205 ? -9.327 -4.314 25.610 1.00 93.50 205 VAL A N 1
ATOM 1703 C CA . VAL A 1 205 ? -9.951 -3.367 24.690 1.00 93.50 205 VAL A CA 1
ATOM 1704 C C . VAL A 1 205 ? -9.848 -3.953 23.292 1.00 93.50 205 VAL A C 1
ATOM 1706 O O . VAL A 1 205 ? -8.757 -4.300 22.841 1.00 93.50 205 VAL A O 1
ATOM 1709 N N . MET A 1 206 ? -10.984 -4.064 22.613 1.00 95.00 206 MET A N 1
ATOM 1710 C CA . MET A 1 206 ? -11.083 -4.590 21.258 1.00 95.00 206 MET A CA 1
ATOM 1711 C C . MET A 1 206 ? -11.639 -3.517 20.330 1.00 95.00 206 MET A C 1
ATOM 1713 O O . MET A 1 206 ? -12.669 -2.909 20.616 1.00 95.00 206 MET A O 1
ATOM 1717 N N . LEU A 1 207 ? -10.963 -3.315 19.207 1.00 95.00 207 LEU A N 1
ATOM 1718 C CA . LEU A 1 207 ? -11.371 -2.455 18.108 1.00 95.00 207 LEU A CA 1
ATOM 1719 C C . LEU A 1 207 ? -11.750 -3.328 16.926 1.00 95.00 207 LEU A C 1
ATOM 1721 O O . LEU A 1 207 ? -10.917 -4.090 16.448 1.00 95.00 207 LEU A O 1
ATOM 1725 N N . SER A 1 208 ? -12.980 -3.209 16.438 1.00 95.44 208 SER A N 1
ATOM 1726 C CA . SER A 1 208 ? -13.466 -4.001 15.314 1.00 95.44 208 SER A CA 1
ATOM 1727 C C . SER A 1 208 ? -13.912 -3.126 14.149 1.00 95.44 208 SER A C 1
ATOM 1729 O O . SER A 1 208 ? -14.682 -2.184 14.337 1.00 95.44 208 SER A O 1
ATOM 1731 N N . THR A 1 209 ? -13.447 -3.447 12.944 1.00 93.88 209 THR A N 1
ATOM 1732 C CA . THR A 1 209 ? -13.841 -2.770 11.704 1.00 93.88 209 THR A CA 1
ATOM 1733 C C . THR A 1 209 ? -13.964 -3.774 10.560 1.00 93.88 209 THR A C 1
ATOM 1735 O O . THR A 1 209 ? -13.206 -4.743 10.496 1.00 93.88 209 THR A O 1
ATOM 1738 N N . ASP A 1 210 ? -14.930 -3.559 9.671 1.00 93.75 210 ASP A N 1
ATOM 1739 C CA . ASP A 1 210 ? -15.029 -4.308 8.421 1.00 93.75 210 ASP A CA 1
ATOM 1740 C C . ASP A 1 210 ? -14.082 -3.661 7.410 1.00 93.75 210 ASP A C 1
ATOM 1742 O O . ASP A 1 210 ? -14.329 -2.556 6.918 1.00 93.75 210 ASP A O 1
ATOM 1746 N N . PHE A 1 211 ? -12.962 -4.330 7.140 1.00 93.50 211 PHE A N 1
ATOM 1747 C CA . PHE A 1 211 ? -11.912 -3.797 6.291 1.00 93.50 211 PHE A CA 1
ATOM 1748 C C . PHE A 1 211 ? -12.116 -4.233 4.841 1.00 93.50 211 PHE A C 1
ATOM 1750 O O . PHE A 1 211 ? -11.996 -5.408 4.480 1.00 93.50 211 PHE A O 1
ATOM 1757 N N . GLY A 1 212 ? -12.424 -3.247 4.005 1.00 91.88 212 GLY A N 1
ATOM 1758 C CA . GLY A 1 212 ? -12.595 -3.393 2.572 1.00 91.88 212 GLY A CA 1
ATOM 1759 C C . GLY A 1 212 ? -12.877 -2.047 1.913 1.00 91.88 212 GLY A C 1
ATOM 1760 O O . GLY A 1 212 ? -13.341 -1.097 2.543 1.00 91.88 212 GLY A O 1
ATOM 1761 N N . TYR A 1 213 ? -12.600 -1.983 0.622 1.00 91.62 213 TYR A N 1
ATOM 1762 C CA . TYR A 1 213 ? -12.836 -0.831 -0.229 1.00 91.62 213 TYR A CA 1
ATOM 1763 C C . TYR A 1 213 ? -14.281 -0.768 -0.720 1.00 91.62 213 TYR A C 1
ATOM 1765 O O . TYR A 1 213 ? -14.971 -1.786 -0.810 1.00 91.62 213 TYR A O 1
ATOM 1773 N N . ARG A 1 214 ? -14.745 0.440 -1.055 1.00 88.56 214 ARG A N 1
ATOM 1774 C CA . ARG A 1 214 ? -16.139 0.720 -1.432 1.00 88.56 214 ARG A CA 1
ATOM 1775 C C . ARG A 1 214 ? -16.282 1.008 -2.929 1.00 88.56 214 ARG A C 1
ATOM 1777 O O . ARG A 1 214 ? -15.478 1.735 -3.501 1.00 88.56 214 ARG A O 1
ATOM 1784 N N . GLN A 1 215 ? -17.366 0.517 -3.538 1.00 82.69 215 GLN A N 1
ATOM 1785 C CA . GLN A 1 215 ? -17.618 0.559 -4.990 1.00 82.69 215 GLN A CA 1
ATOM 1786 C C . GLN A 1 215 ? -17.574 1.964 -5.621 1.00 82.69 215 GLN A C 1
ATOM 1788 O O . GLN A 1 215 ? -17.104 2.104 -6.744 1.00 82.69 215 GLN A O 1
ATOM 1793 N N . ASN A 1 216 ? -18.020 2.997 -4.900 1.00 77.44 216 ASN A N 1
ATOM 1794 C CA . ASN A 1 216 ? -18.149 4.371 -5.406 1.00 77.44 216 ASN A CA 1
ATOM 1795 C C . ASN A 1 216 ? -17.540 5.401 -4.444 1.00 77.44 216 ASN A C 1
ATOM 1797 O O . ASN A 1 216 ? -18.117 6.464 -4.216 1.00 77.44 216 ASN A O 1
ATOM 1801 N N . HIS A 1 217 ? -16.409 5.071 -3.818 1.00 77.81 217 HIS A N 1
ATOM 1802 C CA . HIS A 1 217 ? -15.719 6.000 -2.927 1.00 77.81 217 HIS A CA 1
ATOM 1803 C C . HIS A 1 217 ? -14.403 6.462 -3.543 1.00 77.81 217 HIS A C 1
ATOM 1805 O O . HIS A 1 217 ? -13.631 5.665 -4.071 1.00 77.81 217 HIS A O 1
ATOM 1811 N N . VAL A 1 218 ? -14.165 7.770 -3.493 1.00 72.31 218 VAL A N 1
ATOM 1812 C CA . VAL A 1 218 ? -12.947 8.392 -4.008 1.00 72.31 218 VAL A CA 1
ATOM 1813 C C . VAL A 1 218 ? -12.315 9.176 -2.880 1.00 72.31 218 VAL A C 1
ATOM 1815 O O . VAL A 1 218 ? -12.893 10.143 -2.385 1.00 72.31 218 VAL A O 1
ATOM 1818 N N . THR A 1 219 ? -11.102 8.787 -2.514 1.00 69.00 219 THR A N 1
ATOM 1819 C CA . THR A 1 219 ? -10.289 9.518 -1.554 1.00 69.00 219 THR A CA 1
ATOM 1820 C C . THR A 1 219 ? -9.245 10.310 -2.327 1.00 69.00 219 THR A C 1
ATOM 1822 O O . THR A 1 219 ? -8.343 9.762 -2.960 1.00 69.00 219 THR A O 1
ATOM 1825 N N . THR A 1 220 ? -9.366 11.636 -2.303 1.00 59.94 220 THR A N 1
ATOM 1826 C CA . THR A 1 220 ? -8.353 12.511 -2.902 1.00 59.94 220 THR A CA 1
ATOM 1827 C C . THR A 1 220 ? -7.355 12.908 -1.826 1.00 59.94 220 THR A C 1
ATOM 1829 O O . THR A 1 220 ? -7.656 13.729 -0.961 1.00 59.94 220 THR A O 1
ATOM 1832 N N . HIS A 1 221 ? -6.150 12.344 -1.880 1.00 62.44 221 HIS A N 1
ATOM 1833 C CA . HIS A 1 221 ? -5.050 12.782 -1.033 1.00 62.44 221 HIS A CA 1
ATOM 1834 C C . HIS A 1 221 ? -4.362 13.965 -1.718 1.00 62.44 221 HIS A C 1
ATOM 1836 O O . HIS A 1 221 ? -3.448 13.812 -2.531 1.00 62.44 221 HIS A O 1
ATOM 1842 N N . ALA A 1 222 ? -4.832 15.173 -1.416 1.00 48.50 222 ALA A N 1
ATOM 1843 C CA . ALA A 1 222 ? -4.105 16.386 -1.754 1.00 48.50 222 ALA A CA 1
ATOM 1844 C C . ALA A 1 222 ? -3.061 16.636 -0.660 1.00 48.50 222 ALA A C 1
ATOM 1846 O O . ALA A 1 222 ? -3.412 16.888 0.493 1.00 48.50 222 ALA A O 1
ATOM 1847 N N . ALA A 1 223 ? -1.772 16.586 -1.005 1.00 46.22 223 ALA A N 1
ATOM 1848 C CA . ALA A 1 223 ? -0.748 17.145 -0.133 1.00 46.22 223 ALA A CA 1
ATOM 1849 C C . ALA A 1 223 ? -0.998 18.659 -0.024 1.00 46.22 223 ALA A C 1
ATOM 1851 O O . ALA A 1 223 ? -0.645 19.427 -0.923 1.00 46.22 223 ALA A O 1
ATOM 1852 N N . SER A 1 224 ? -1.629 19.085 1.075 1.00 44.22 224 SER A N 1
ATOM 1853 C CA . SER A 1 224 ? -1.915 20.491 1.398 1.00 44.22 224 SER A CA 1
ATOM 1854 C C . SER A 1 224 ? -0.659 21.369 1.339 1.00 44.22 224 SER A C 1
ATOM 1856 O O . SER A 1 224 ? -0.741 22.548 1.006 1.00 44.22 224 SER A O 1
ATOM 1858 N N . PHE A 1 225 ? 0.516 20.772 1.562 1.00 36.59 225 PHE A N 1
ATOM 1859 C CA . PHE A 1 225 ? 1.819 21.431 1.513 1.00 36.59 225 PHE A CA 1
ATOM 1860 C C . PHE A 1 225 ? 2.252 21.910 0.110 1.00 36.59 225 PHE A C 1
ATOM 1862 O O . PHE A 1 225 ? 3.016 22.864 0.013 1.00 36.59 225 PHE A O 1
ATOM 1869 N N . LEU A 1 226 ? 1.763 21.310 -0.988 1.00 50.22 226 LEU A N 1
ATOM 1870 C CA . LEU A 1 226 ? 2.247 21.598 -2.356 1.00 50.22 226 LEU A CA 1
ATOM 1871 C C . LEU A 1 226 ? 1.156 22.102 -3.317 1.00 50.22 226 LEU A C 1
ATOM 1873 O O . LEU A 1 226 ? 1.286 21.933 -4.530 1.00 50.22 226 LEU A O 1
ATOM 1877 N N . ARG A 1 227 ? 0.077 22.710 -2.794 1.00 53.78 227 ARG A N 1
ATOM 1878 C CA . ARG A 1 227 ? -1.010 23.348 -3.578 1.00 53.78 227 ARG A CA 1
ATOM 1879 C C . ARG A 1 227 ? -1.506 22.503 -4.772 1.00 53.78 227 ARG A C 1
ATOM 1881 O O . ARG A 1 227 ? -1.739 23.022 -5.857 1.00 53.78 227 ARG A O 1
ATOM 1888 N N . GLY A 1 228 ? -1.636 21.188 -4.592 1.00 57.47 228 GLY A N 1
ATOM 1889 C CA . GLY A 1 228 ? -2.166 20.286 -5.624 1.00 57.47 228 GLY A CA 1
ATOM 1890 C C . GLY A 1 228 ? -1.186 19.851 -6.727 1.00 57.47 228 GLY A C 1
ATOM 1891 O O . GLY A 1 228 ? -1.594 19.121 -7.627 1.00 57.47 228 GLY A O 1
ATOM 1892 N N . MET A 1 229 ? 0.105 20.213 -6.663 1.00 60.47 229 MET A N 1
ATOM 1893 C CA . MET A 1 229 ? 1.115 19.704 -7.615 1.00 60.47 229 MET A CA 1
ATOM 1894 C C . MET A 1 229 ? 1.320 18.183 -7.518 1.00 60.47 229 MET A C 1
ATOM 1896 O O . MET A 1 229 ? 1.688 17.539 -8.496 1.00 60.47 229 MET A O 1
ATOM 1900 N N . PHE A 1 230 ? 1.045 17.611 -6.345 1.00 67.62 230 PHE A N 1
ATOM 1901 C CA . PHE A 1 230 ? 1.120 16.177 -6.064 1.00 67.62 230 PHE A CA 1
ATOM 1902 C C . PHE A 1 230 ? -0.227 15.672 -5.545 1.00 67.62 230 PHE A C 1
ATOM 1904 O O . PHE A 1 230 ? -0.321 15.092 -4.465 1.00 67.62 230 PHE A O 1
ATOM 1911 N N . THR A 1 231 ? -1.301 15.950 -6.283 1.00 69.25 231 THR A N 1
ATOM 1912 C CA . THR A 1 231 ? -2.598 15.335 -5.992 1.00 69.25 231 THR A CA 1
ATOM 1913 C C . THR A 1 231 ? -2.544 13.872 -6.408 1.00 69.25 231 THR A C 1
ATOM 1915 O O . THR A 1 231 ? -2.418 13.574 -7.597 1.00 69.25 231 THR A O 1
ATOM 1918 N N . PHE A 1 232 ? -2.646 12.963 -5.443 1.00 74.19 232 PHE A N 1
ATOM 1919 C CA . PHE A 1 232 ? -2.792 11.535 -5.699 1.00 74.19 232 PHE A CA 1
ATOM 1920 C C . PHE A 1 232 ? -4.235 11.129 -5.415 1.00 74.19 232 PHE A C 1
ATOM 1922 O O . PHE A 1 232 ? -4.739 11.288 -4.299 1.00 74.19 232 PHE A O 1
ATOM 1929 N N . ARG A 1 233 ? -4.919 10.645 -6.450 1.00 76.94 233 ARG A N 1
ATOM 1930 C CA . ARG A 1 233 ? -6.295 10.169 -6.352 1.00 76.94 233 ARG A CA 1
ATOM 1931 C C . ARG A 1 233 ? -6.284 8.672 -6.054 1.00 76.94 233 ARG A C 1
ATOM 1933 O O . ARG A 1 233 ? -5.704 7.892 -6.806 1.00 76.94 233 ARG A O 1
ATOM 1940 N N . VAL A 1 234 ? -6.929 8.281 -4.963 1.00 78.25 234 VAL A N 1
ATOM 1941 C CA . VAL A 1 234 ? -7.182 6.882 -4.615 1.00 78.25 234 VAL A CA 1
ATOM 1942 C C . VAL A 1 234 ? -8.668 6.630 -4.827 1.00 78.25 234 VAL A C 1
ATOM 1944 O O . VAL A 1 234 ? -9.500 6.993 -4.000 1.00 78.25 234 VAL A O 1
ATOM 1947 N N . ASP A 1 235 ? -9.008 6.040 -5.968 1.00 85.25 235 ASP A N 1
ATOM 1948 C CA . ASP A 1 235 ? -10.364 5.574 -6.250 1.00 85.25 235 ASP A CA 1
ATOM 1949 C C . ASP A 1 235 ? -10.556 4.203 -5.578 1.00 85.25 235 ASP A C 1
ATOM 1951 O O . ASP A 1 235 ? -10.081 3.183 -6.080 1.00 85.25 235 ASP A O 1
ATOM 1955 N N . GLU A 1 236 ? -11.233 4.161 -4.424 1.00 88.44 236 GLU A N 1
ATOM 1956 C CA . GLU A 1 236 ? -11.494 2.906 -3.699 1.00 88.44 236 GLU A CA 1
ATOM 1957 C C . GLU A 1 236 ? -12.289 1.911 -4.550 1.00 88.44 236 GLU A C 1
ATOM 1959 O O . GLU A 1 236 ? -12.105 0.702 -4.422 1.00 88.44 236 GLU A O 1
ATOM 1964 N N . GLY A 1 237 ? -13.114 2.408 -5.475 1.00 90.75 237 GLY A N 1
ATOM 1965 C CA . GLY A 1 237 ? -13.881 1.570 -6.391 1.00 90.75 237 GLY A CA 1
ATOM 1966 C C . GLY A 1 237 ? -13.014 0.668 -7.278 1.00 90.75 237 GLY A C 1
ATOM 1967 O O . GLY A 1 237 ? -13.440 -0.438 -7.617 1.00 90.75 237 GLY A O 1
ATOM 1968 N N . LEU A 1 238 ? -11.768 1.063 -7.573 1.00 93.94 238 LEU A N 1
ATOM 1969 C CA . LEU A 1 238 ? -10.808 0.222 -8.295 1.00 93.94 238 LEU A CA 1
ATOM 1970 C C . LEU A 1 238 ? -10.403 -1.005 -7.469 1.00 93.94 238 LEU A C 1
ATOM 1972 O O . LEU A 1 238 ? -10.348 -2.121 -7.983 1.00 93.94 238 LEU A O 1
ATOM 1976 N N . PHE A 1 239 ? -10.141 -0.821 -6.177 1.00 95.56 239 PHE A N 1
ATOM 1977 C CA . PHE A 1 239 ? -9.783 -1.923 -5.286 1.00 95.56 239 PHE A CA 1
ATOM 1978 C C . PHE A 1 239 ? -11.006 -2.763 -4.914 1.00 95.56 239 PHE A C 1
ATOM 1980 O O . PHE A 1 239 ? -10.904 -3.984 -4.824 1.00 95.56 239 PHE A O 1
ATOM 1987 N N . TRP A 1 240 ? -12.181 -2.141 -4.783 1.00 95.25 240 TRP A N 1
ATOM 1988 C CA . TRP A 1 240 ? -13.442 -2.866 -4.644 1.00 95.25 240 TRP A CA 1
ATOM 1989 C C . TRP A 1 240 ? -13.685 -3.795 -5.839 1.00 95.25 240 TRP A C 1
ATOM 1991 O O . TRP A 1 240 ? -14.094 -4.940 -5.652 1.00 95.25 240 TRP A O 1
ATOM 2001 N N . TYR A 1 241 ? -13.372 -3.350 -7.062 1.00 95.94 241 TYR A N 1
ATOM 2002 C CA . TYR A 1 241 ? -13.438 -4.215 -8.239 1.00 95.94 241 TYR A CA 1
ATOM 2003 C C . TYR A 1 241 ? -12.525 -5.437 -8.074 1.00 95.94 241 TYR A C 1
ATOM 2005 O O . TYR A 1 241 ? -12.967 -6.560 -8.288 1.00 95.94 241 TYR A O 1
ATOM 2013 N N . LEU A 1 242 ? -11.282 -5.256 -7.615 1.00 97.12 242 LEU A N 1
ATOM 2014 C CA . LEU A 1 242 ? -10.389 -6.387 -7.333 1.00 97.12 242 LEU A CA 1
ATOM 2015 C C . LEU A 1 242 ? -10.918 -7.319 -6.233 1.00 97.12 242 LEU A C 1
ATOM 2017 O O . LEU A 1 242 ? -10.714 -8.527 -6.326 1.00 97.12 242 LEU A O 1
ATOM 2021 N N . GLN A 1 243 ? -11.622 -6.794 -5.227 1.00 96.56 243 GLN A N 1
ATOM 2022 C CA . GLN A 1 243 ? -12.293 -7.631 -4.226 1.00 96.56 243 GLN A CA 1
ATOM 2023 C C . GLN A 1 243 ? -13.384 -8.496 -4.854 1.00 96.56 243 GLN A C 1
ATOM 2025 O O . GLN A 1 243 ? -13.450 -9.694 -4.593 1.00 96.56 243 GLN A O 1
ATOM 2030 N N . ARG A 1 244 ? -14.221 -7.901 -5.711 1.00 95.62 244 ARG A N 1
ATOM 2031 C CA . ARG A 1 244 ? -15.289 -8.612 -6.427 1.00 95.62 244 ARG A CA 1
ATOM 2032 C C . ARG A 1 244 ? -14.736 -9.741 -7.299 1.00 95.62 244 ARG A C 1
ATOM 2034 O O . ARG A 1 244 ? -15.336 -10.803 -7.379 1.00 95.62 244 ARG A O 1
ATOM 2041 N N . GLU A 1 245 ? -13.592 -9.510 -7.933 1.00 96.44 245 GLU A N 1
ATOM 2042 C CA . GLU A 1 245 ? -12.919 -10.477 -8.809 1.00 96.44 245 GLU A CA 1
ATOM 2043 C C . GLU A 1 245 ? -12.078 -11.516 -8.047 1.00 96.44 245 GLU A C 1
ATOM 2045 O O . GLU A 1 245 ? -11.412 -12.336 -8.676 1.00 96.44 245 GLU A O 1
ATOM 2050 N N . GLY A 1 246 ? -12.048 -11.467 -6.711 1.00 95.94 246 GLY A N 1
ATOM 2051 C CA . GLY A 1 246 ? -11.297 -12.412 -5.881 1.00 95.94 246 GLY A CA 1
ATOM 2052 C C . GLY A 1 246 ? -9.781 -12.195 -5.853 1.00 95.94 246 GLY A C 1
ATOM 2053 O O . GLY A 1 246 ? -9.057 -13.085 -5.421 1.00 95.94 246 GLY A O 1
ATOM 2054 N N . TRP A 1 247 ? -9.291 -11.034 -6.298 1.00 97.12 247 TRP A N 1
ATOM 2055 C CA . TRP A 1 247 ? -7.874 -10.647 -6.203 1.00 97.12 247 TRP A CA 1
ATOM 2056 C C . TRP A 1 247 ? -7.519 -10.057 -4.836 1.00 97.12 247 TRP A C 1
ATOM 2058 O O . TRP A 1 247 ? -6.354 -10.069 -4.449 1.00 97.12 247 TRP A O 1
ATOM 2068 N N . LEU A 1 248 ? -8.511 -9.496 -4.140 1.00 97.31 248 LEU A N 1
ATOM 2069 C CA . LEU A 1 248 ? -8.396 -8.975 -2.781 1.00 97.31 248 LEU A CA 1
ATOM 2070 C C . LEU A 1 248 ? -9.476 -9.598 -1.902 1.00 97.31 248 LEU A C 1
ATOM 2072 O O . LEU A 1 248 ? -10.588 -9.871 -2.351 1.00 97.31 248 LEU A O 1
ATOM 2076 N N . HIS A 1 249 ? -9.158 -9.786 -0.632 1.00 97.38 249 HIS A N 1
ATOM 2077 C CA . HIS A 1 249 ? -9.975 -10.558 0.290 1.00 97.38 249 HIS A CA 1
ATOM 2078 C C . HIS A 1 249 ? -10.366 -9.684 1.483 1.00 97.38 249 HIS A C 1
ATOM 2080 O O . HIS A 1 249 ? -9.587 -9.588 2.431 1.00 97.38 249 HIS A O 1
ATOM 2086 N N . PRO A 1 250 ? -11.537 -9.018 1.448 1.00 96.56 250 PRO A N 1
ATOM 2087 C CA . PRO A 1 250 ? -12.002 -8.218 2.574 1.00 96.56 250 PRO A CA 1
ATOM 2088 C C . PRO A 1 250 ? -12.224 -9.104 3.803 1.00 96.56 250 PRO A C 1
ATOM 2090 O O . PRO A 1 250 ? -12.554 -10.287 3.689 1.00 96.56 250 PRO A O 1
ATOM 2093 N N . TYR A 1 251 ? -12.030 -8.535 4.986 1.00 97.06 251 TYR A N 1
ATOM 2094 C CA . TYR A 1 251 ? -12.147 -9.260 6.248 1.00 97.06 251 TYR A CA 1
ATOM 2095 C C . TYR A 1 251 ? -12.489 -8.304 7.392 1.00 97.06 251 TYR A C 1
ATOM 2097 O O . TYR A 1 251 ? -12.296 -7.093 7.308 1.00 97.06 251 TYR A O 1
ATOM 2105 N N . LYS A 1 252 ? -12.951 -8.857 8.509 1.00 97.00 252 LYS A N 1
ATOM 2106 C CA . LYS A 1 252 ? -13.156 -8.121 9.754 1.00 97.00 252 LYS A CA 1
ATOM 2107 C C . LYS A 1 252 ? -11.840 -8.002 10.520 1.00 97.00 252 LYS A C 1
ATOM 2109 O O . LYS A 1 252 ? -11.308 -9.006 11.000 1.00 97.00 252 LYS A O 1
ATOM 2114 N N . ALA A 1 253 ? -11.293 -6.798 10.627 1.00 96.94 253 ALA A N 1
ATOM 2115 C CA . ALA A 1 253 ? -10.102 -6.528 11.423 1.00 96.94 253 ALA A CA 1
ATOM 2116 C C . ALA A 1 253 ? -10.489 -6.360 12.898 1.00 96.94 253 ALA A C 1
ATOM 2118 O O . ALA A 1 253 ? -11.435 -5.639 13.226 1.00 96.94 253 ALA A O 1
ATOM 2119 N N . VAL A 1 254 ? -9.765 -7.038 13.791 1.00 96.75 254 VAL A N 1
ATOM 2120 C CA . VAL A 1 254 ? -9.952 -6.956 15.243 1.00 96.75 254 VAL A CA 1
ATOM 2121 C C . VAL A 1 254 ? -8.616 -6.655 15.911 1.00 96.75 254 VAL A C 1
ATOM 2123 O O . VAL A 1 254 ? -7.747 -7.518 15.990 1.00 96.75 254 VAL A O 1
ATOM 2126 N N . TRP A 1 255 ? -8.456 -5.436 16.413 1.00 96.56 255 TRP A N 1
ATOM 2127 C CA . TRP A 1 255 ? -7.269 -4.996 17.141 1.00 96.56 255 TRP A CA 1
ATOM 2128 C C . TRP A 1 255 ? -7.500 -5.110 18.645 1.00 96.56 255 TRP A C 1
ATOM 2130 O O . TRP A 1 255 ? -8.480 -4.585 19.162 1.00 96.56 255 TRP A O 1
ATOM 2140 N N . ILE A 1 256 ? -6.602 -5.793 19.348 1.00 96.12 256 ILE A N 1
ATOM 2141 C CA . ILE A 1 256 ? -6.709 -6.090 20.776 1.00 96.12 256 ILE A CA 1
ATOM 2142 C C . ILE A 1 256 ? -5.556 -5.428 21.530 1.00 96.12 256 ILE A C 1
ATOM 2144 O O . ILE A 1 256 ? -4.386 -5.544 21.150 1.00 96.12 256 ILE A O 1
ATOM 2148 N N . ALA A 1 257 ? -5.892 -4.771 22.634 1.00 95.38 257 ALA A N 1
ATOM 2149 C CA . ALA A 1 257 ? -4.952 -4.238 23.609 1.00 95.38 257 ALA A CA 1
ATOM 2150 C C . ALA A 1 257 ? -5.412 -4.546 25.036 1.00 95.38 257 ALA A C 1
ATOM 2152 O O . ALA A 1 257 ? -6.582 -4.841 25.275 1.00 95.38 257 ALA A O 1
ATOM 2153 N N . SER A 1 258 ? -4.490 -4.458 25.993 1.00 93.25 258 SER A N 1
ATOM 2154 C CA . SER A 1 258 ? -4.749 -4.851 27.379 1.00 93.25 258 SER A CA 1
ATOM 2155 C C . SER A 1 258 ? -4.219 -3.793 28.331 1.00 93.25 258 SER A C 1
ATOM 2157 O O . SER A 1 258 ? -3.025 -3.501 28.344 1.00 93.25 258 SER A O 1
ATOM 2159 N N . ILE A 1 259 ? -5.104 -3.256 29.164 1.00 88.81 259 ILE A N 1
ATOM 2160 C CA . ILE A 1 259 ? -4.757 -2.362 30.267 1.00 88.81 259 ILE A CA 1
ATOM 2161 C C . ILE A 1 259 ? -4.525 -3.243 31.492 1.00 88.81 259 ILE A C 1
ATOM 2163 O O . ILE A 1 259 ? -5.473 -3.835 32.008 1.00 88.81 259 ILE A O 1
ATOM 2167 N N . LYS A 1 260 ? -3.268 -3.363 31.925 1.00 86.81 260 LYS A N 1
ATOM 2168 C CA . LYS A 1 260 ? -2.917 -4.082 33.158 1.00 86.81 260 LYS A CA 1
ATOM 2169 C C . LYS A 1 260 ? -3.379 -3.278 34.378 1.00 86.81 260 LYS A C 1
ATOM 2171 O O . LYS A 1 260 ? -3.375 -2.048 34.320 1.00 86.81 260 LYS A O 1
ATOM 2176 N N . LYS A 1 261 ? -3.802 -3.983 35.430 1.00 66.50 261 LYS A N 1
ATOM 2177 C CA . LYS A 1 261 ? -4.076 -3.388 36.747 1.00 66.50 261 LYS A CA 1
ATOM 2178 C C . LYS A 1 261 ? -2.798 -2.906 37.421 1.00 66.50 261 LYS A C 1
ATOM 2180 O O . LYS A 1 261 ? -1.745 -3.539 37.180 1.00 66.50 261 LYS A O 1
#

Organism: NCBI:txid425512